Protein AF-A0A268TVP4-F1 (afdb_monomer)

Nearest PDB structures (foldseek):
  3lod-assembly1_A  TM=5.315E-01  e=1.648E-02  Klebsiella pneumoniae subsp. pneumoniae MGH 78578
  3d8p-assembly1_A  TM=6.291E-01  e=1.089E-01  Staphylococcus aureus subsp. aureus Mu50
  3d8p-assembly2_B  TM=5.184E-01  e=2.799E-01  Staphylococcus aureus subsp. aureus Mu50
  2ft0-assembly1_B  TM=5.320E-01  e=6.756E-01  Escherichia coli CFT073
  3tt2-assembly1_A  TM=3.792E-01  e=1.350E+00  Sphaerobacter thermophilus DSM 20745

Secondary structure (DSSP, 8-state):
--HHHH-GGGTHHHHS-BSBTT--HHHHHHHHHHHHHHHHHHHHHTT----STTTS---------TT-PEEEEEE-SS-GGG-SEEEEEE-TTS-EEEEEEEEE-GGG-EEEEEEEE--SGGGGTHHHHHHHHHHHTTT--HHHHHHHHHHHHHHHTT-S-EEEEPTTT-TTTTTTGGGT----HHHHHHHTTEEEEEETTEEEEEE-SS--

Radius of gyration: 16.61 Å; Cα contacts (8 Å, |Δi|>4): 356; chains: 1; bounding box: 40×38×40 Å

Solvent-accessible surface area (backbone atoms only — not comparable to full-atom values): 11779 Å² total; per-residue (Å²): 137,56,75,50,75,76,35,54,86,55,53,57,29,53,81,67,32,45,41,31,58,79,53,48,59,68,52,28,47,52,33,54,52,36,27,55,50,49,53,52,52,50,35,58,74,69,66,45,68,81,57,73,69,88,76,64,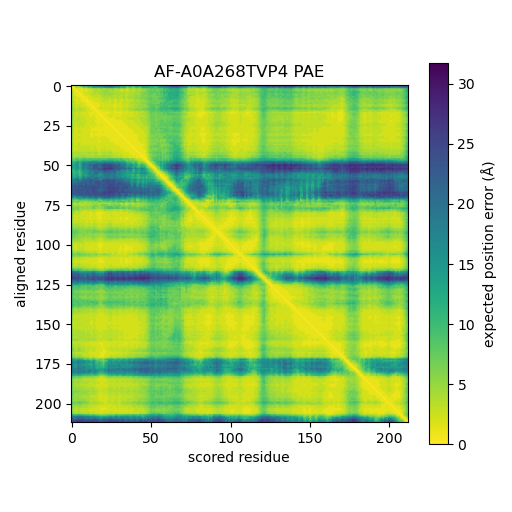84,47,69,80,45,77,65,81,48,88,95,52,53,58,39,37,33,36,71,38,88,86,50,53,40,33,15,57,30,26,46,27,42,15,45,94,89,66,49,56,56,33,36,34,26,23,42,38,39,69,85,46,25,38,35,39,28,43,74,44,69,46,86,61,92,60,65,89,51,43,67,58,53,51,52,52,49,14,59,76,48,80,64,45,46,69,68,58,50,51,51,51,52,49,44,51,47,27,57,76,71,69,31,76,42,31,31,34,48,27,50,92,34,32,76,64,48,70,60,43,52,95,72,78,42,60,72,62,38,53,58,56,33,46,77,55,61,28,44,83,43,69,63,86,95,47,61,30,21,42,41,59,92,63,88,130

Mean predicted aligned error: 7.27 Å

Sequence (212 aa):
MDFFEYSPICAYVLIRYFCNKKFSPKERFAYIVSDLRFITQLWQSLKIAPPPFFGKKVSIYLLLIPKSPMDYFGKNTNANEEGFWALALRNPSGESIYQATFCFMPEKNLLIASIQGGGGRASAHREDEIRLLTKKCFGLRPSALLIEALKILTKVLKCNQTLGISSKLQIRSNRGLHKGYYADYDKTWQEAYGELVCIGRHCYYQLHHKHK

Foldseek 3Di:
DDPCVVPVVLVCLLVQAAQFRPDDSVQSVQQVCQQVVLVVVVCVVVVVDCPVPQPDFDQPDQPPLPPFFGWTWHADDDCSRSHGIKTFGADPVRAGLKIWHWTQGPQQEIEGSDIDGGDDPCPVCSVVSQVVNCVSVVNQGPLLVVQLVVQVVSVVSVGPFYWYAQLNTRDCQCPCVVVVDGDHSVVSLVVQVFDWDDDPHGIITTRDNDDD

pLDDT: mean 80.75, std 15.78, range [41.28, 97.62]

Structure (mmCIF, N/CA/C/O backbone):
data_AF-A0A268TVP4-F1
#
_entry.id   AF-A0A268TVP4-F1
#
loop_
_atom_site.group_PDB
_atom_site.id
_atom_site.type_symbol
_atom_site.label_atom_id
_atom_site.label_alt_id
_atom_site.label_comp_id
_atom_site.label_asym_id
_atom_site.label_entity_id
_atom_site.label_seq_id
_atom_site.pdbx_PDB_ins_code
_atom_site.Cartn_x
_atom_site.Cartn_y
_atom_site.Cartn_z
_atom_site.occupancy
_atom_site.B_iso_or_equiv
_atom_site.auth_seq_id
_atom_site.auth_comp_id
_atom_site.auth_asym_id
_atom_site.auth_atom_id
_atom_site.pdbx_PDB_model_num
ATOM 1 N N . MET A 1 1 ? -20.781 -10.079 -13.815 1.00 49.72 1 MET A N 1
ATOM 2 C CA . MET A 1 1 ? -19.714 -11.018 -13.429 1.00 49.72 1 MET A CA 1
ATOM 3 C C . MET A 1 1 ? -18.996 -10.420 -12.234 1.00 49.72 1 MET A C 1
ATOM 5 O O . MET A 1 1 ? -18.549 -9.278 -12.324 1.00 49.72 1 MET A O 1
ATOM 9 N N . ASP A 1 2 ? -19.018 -11.139 -11.116 1.00 69.94 2 ASP A N 1
ATOM 10 C CA . ASP A 1 2 ? -18.520 -10.724 -9.796 1.00 69.94 2 ASP A CA 1
ATOM 11 C C . ASP A 1 2 ? -16.978 -10.854 -9.696 1.00 69.94 2 ASP A C 1
ATOM 13 O O . ASP A 1 2 ? -16.349 -11.608 -10.443 1.00 69.94 2 ASP A O 1
ATOM 17 N N . PHE A 1 3 ? -16.344 -10.123 -8.772 1.00 78.25 3 PHE A N 1
ATOM 18 C CA . PHE A 1 3 ? -14.894 -10.133 -8.521 1.00 78.25 3 PHE A CA 1
ATOM 19 C C . PHE A 1 3 ? -14.322 -11.526 -8.307 1.00 78.25 3 PHE A C 1
ATOM 21 O O . PHE A 1 3 ? -13.289 -11.888 -8.885 1.00 78.25 3 PHE A O 1
ATOM 28 N N . PHE A 1 4 ? -15.013 -12.323 -7.503 1.00 83.38 4 PHE A N 1
ATOM 29 C CA . PHE A 1 4 ? -14.564 -13.660 -7.153 1.00 83.38 4 PHE A CA 1
ATOM 30 C C . PHE A 1 4 ? -14.887 -14.706 -8.222 1.00 83.38 4 PHE A C 1
ATOM 32 O O . PHE A 1 4 ? -14.182 -15.706 -8.284 1.00 83.38 4 PHE A O 1
ATOM 39 N N . GLU A 1 5 ? -15.860 -14.467 -9.108 1.00 80.31 5 GLU A N 1
ATOM 40 C CA . GLU A 1 5 ? -16.106 -15.344 -10.264 1.00 80.31 5 GLU A CA 1
ATOM 41 C C . GLU A 1 5 ? -14.937 -15.285 -11.250 1.00 80.31 5 GLU A C 1
ATOM 43 O O . GLU A 1 5 ? -14.446 -16.315 -11.706 1.00 80.31 5 GLU A O 1
ATOM 48 N N . TYR A 1 6 ? -14.443 -14.079 -11.538 1.00 75.50 6 TYR A N 1
ATOM 49 C CA . TYR A 1 6 ? -13.291 -13.911 -12.422 1.00 75.50 6 TYR A CA 1
ATOM 50 C C . TYR A 1 6 ? -11.974 -14.304 -11.743 1.00 75.50 6 TYR A C 1
ATOM 52 O O . TYR A 1 6 ? -11.052 -14.817 -12.377 1.00 75.50 6 TYR A O 1
ATOM 60 N N . SER A 1 7 ? -11.845 -14.023 -10.443 1.00 79.38 7 SER A N 1
ATOM 61 C CA . SER A 1 7 ? -10.636 -14.318 -9.679 1.00 79.38 7 SER A CA 1
ATOM 62 C C . SER A 1 7 ? -10.927 -15.158 -8.440 1.00 79.38 7 SER A C 1
ATOM 64 O O . SER A 1 7 ? -10.777 -14.656 -7.321 1.00 79.38 7 SER A O 1
ATOM 66 N N . PRO A 1 8 ? -11.257 -16.454 -8.601 1.00 85.06 8 PRO A N 1
ATOM 67 C CA . PRO A 1 8 ? -11.559 -17.329 -7.467 1.00 85.06 8 PRO A CA 1
ATOM 68 C C . PRO A 1 8 ? -10.397 -17.406 -6.478 1.00 85.06 8 PRO A C 1
ATOM 70 O O . PRO A 1 8 ? -10.585 -17.413 -5.263 1.00 85.06 8 PRO A O 1
ATOM 73 N N . ILE A 1 9 ? -9.165 -17.330 -6.996 1.00 83.50 9 ILE A N 1
ATOM 74 C CA . ILE A 1 9 ? -7.941 -17.264 -6.196 1.00 83.50 9 ILE A CA 1
ATOM 75 C C . ILE A 1 9 ? -7.833 -16.000 -5.345 1.00 83.50 9 ILE A C 1
ATOM 77 O O . ILE A 1 9 ? -6.865 -15.869 -4.627 1.00 83.50 9 ILE A O 1
ATOM 81 N N . CYS A 1 10 ? -8.739 -15.029 -5.410 1.00 87.31 10 CYS A N 1
ATOM 82 C CA . CYS A 1 10 ? -8.761 -13.933 -4.444 1.00 87.31 10 CYS A CA 1
ATOM 83 C C . CYS A 1 10 ? -9.643 -14.256 -3.233 1.00 87.31 10 CYS A C 1
ATOM 85 O O . CYS A 1 10 ? -9.466 -13.631 -2.197 1.00 87.31 10 CYS A O 1
ATOM 87 N N . ALA A 1 11 ? -10.538 -15.248 -3.305 1.00 88.88 11 ALA A N 1
ATOM 88 C CA . ALA A 1 11 ? -11.421 -15.598 -2.191 1.00 88.88 11 ALA A CA 1
ATOM 89 C C . ALA A 1 11 ? -10.653 -16.182 -0.986 1.00 88.88 11 ALA A C 1
ATOM 91 O O . ALA A 1 11 ? -11.050 -15.973 0.160 1.00 88.88 11 ALA A O 1
ATOM 92 N N . TYR A 1 12 ? -9.502 -16.838 -1.206 1.00 90.69 12 TYR A N 1
ATOM 93 C CA . TYR A 1 12 ? -8.685 -17.398 -0.111 1.00 90.69 12 TYR A CA 1
ATOM 94 C C . TYR A 1 12 ? -8.178 -16.345 0.890 1.00 90.69 12 TYR A C 1
ATOM 96 O O . TYR A 1 12 ? -7.859 -16.687 2.031 1.00 90.69 12 TYR A O 1
ATOM 104 N N . VAL A 1 13 ? -8.083 -15.066 0.501 1.00 92.25 13 VAL A N 1
ATOM 105 C CA . VAL A 1 13 ? -7.588 -14.008 1.400 1.00 92.25 13 VAL A CA 1
ATOM 106 C C . VAL A 1 13 ? -8.527 -13.813 2.594 1.00 92.25 13 VAL A C 1
ATOM 108 O O . VAL A 1 13 ? -8.079 -13.449 3.681 1.00 92.25 13 VAL A O 1
ATOM 111 N N . LEU A 1 14 ? -9.813 -14.154 2.431 1.00 91.50 14 LEU A N 1
ATOM 112 C CA . LEU A 1 14 ? -10.808 -14.132 3.502 1.00 91.50 14 LEU A CA 1
ATOM 113 C C . LEU A 1 14 ? -10.475 -15.138 4.614 1.00 91.50 14 LEU A C 1
ATOM 115 O O . LEU A 1 14 ? -10.598 -14.821 5.800 1.00 91.50 14 LEU A O 1
ATOM 119 N N . ILE A 1 15 ? -10.003 -16.332 4.253 1.00 91.69 15 ILE A N 1
ATOM 120 C CA . ILE A 1 15 ? -9.663 -17.388 5.218 1.00 91.69 15 ILE A CA 1
ATOM 121 C C . ILE A 1 15 ? -8.223 -17.282 5.740 1.00 91.69 15 ILE A C 1
ATOM 123 O O . ILE A 1 15 ? -7.939 -17.803 6.815 1.00 91.69 15 ILE A O 1
ATOM 127 N N . ARG A 1 16 ? -7.330 -16.575 5.030 1.00 91.19 16 ARG A N 1
ATOM 128 C CA . ARG A 1 16 ? -5.903 -16.465 5.378 1.00 91.19 16 ARG A CA 1
ATOM 129 C C . ARG A 1 16 ? -5.512 -15.073 5.893 1.00 91.19 16 ARG A C 1
ATOM 131 O O . ARG A 1 16 ? -5.599 -14.822 7.091 1.00 91.19 16 ARG A O 1
ATOM 138 N N . TYR A 1 17 ? -5.075 -14.179 5.005 1.00 94.12 17 TYR A N 1
ATOM 139 C CA . TYR A 1 17 ? -4.631 -12.818 5.322 1.00 94.12 17 TYR A CA 1
ATOM 140 C C . TYR A 1 17 ? -5.079 -11.845 4.230 1.00 94.12 17 TYR A C 1
ATOM 142 O O . TYR A 1 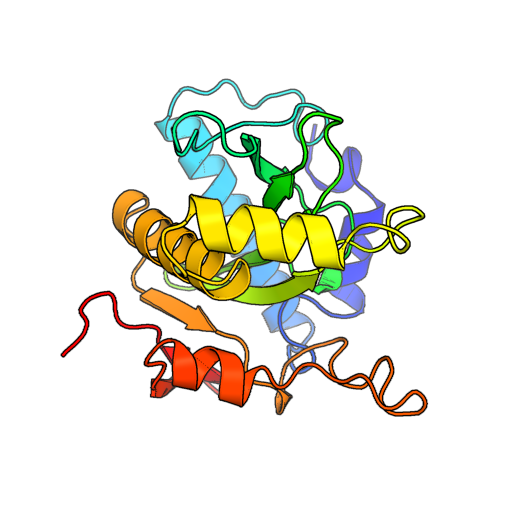17 ? -5.093 -12.225 3.062 1.00 94.12 17 TYR A O 1
ATOM 150 N N . PHE A 1 18 ? -5.374 -10.599 4.610 1.00 95.38 18 PHE A N 1
ATOM 151 C CA . PHE A 1 18 ? -5.673 -9.503 3.684 1.00 95.38 18 PHE A CA 1
ATOM 152 C C . PHE A 1 18 ? -5.132 -8.174 4.233 1.00 95.38 18 PHE A C 1
ATOM 154 O O . PHE A 1 18 ? -5.579 -7.747 5.295 1.00 95.38 18 PHE A O 1
ATOM 161 N N . CYS A 1 19 ? -4.171 -7.554 3.541 1.00 94.75 19 CYS A N 1
ATOM 162 C CA . CYS A 1 19 ? -3.411 -6.330 3.866 1.00 94.75 19 CYS A CA 1
ATOM 163 C C . CYS A 1 19 ? -2.624 -6.343 5.203 1.00 94.75 19 CYS A C 1
ATOM 165 O O . CYS A 1 19 ? -1.501 -5.849 5.269 1.00 94.75 19 CYS A O 1
ATOM 167 N N . ASN A 1 20 ? -3.170 -6.933 6.269 1.00 95.06 20 ASN A N 1
ATOM 168 C CA . ASN A 1 20 ? -2.610 -6.994 7.616 1.00 95.06 20 ASN A CA 1
ATOM 169 C C . ASN A 1 20 ? -2.734 -8.425 8.169 1.00 95.06 20 ASN A C 1
ATOM 171 O O . ASN A 1 20 ? -3.831 -8.987 8.260 1.00 95.06 20 ASN A O 1
ATOM 175 N N . LYS A 1 21 ? -1.608 -9.018 8.590 1.00 94.81 21 LYS A N 1
ATOM 176 C CA . LYS A 1 21 ? -1.568 -10.406 9.090 1.00 94.81 21 LYS A CA 1
ATOM 177 C C . LYS A 1 21 ? -2.304 -10.627 10.413 1.00 94.81 21 LYS A C 1
ATOM 179 O O . LYS A 1 21 ? -2.563 -11.769 10.779 1.00 94.81 21 LYS A O 1
ATOM 184 N N . LYS A 1 22 ? -2.618 -9.556 11.147 1.00 95.31 22 LYS A N 1
ATOM 185 C CA . LYS A 1 22 ? -3.311 -9.597 12.444 1.00 95.31 22 LYS A CA 1
ATOM 186 C C . LYS A 1 22 ? -4.818 -9.351 12.345 1.00 95.31 22 LYS A C 1
ATOM 188 O O . LYS A 1 22 ? -5.492 -9.360 13.377 1.00 95.31 22 LYS A O 1
ATOM 193 N N . PHE A 1 23 ? -5.363 -9.139 11.146 1.00 95.75 23 PHE A N 1
ATOM 194 C CA . PHE A 1 23 ? -6.810 -9.038 10.982 1.00 95.75 23 PHE A CA 1
ATOM 195 C C . PHE A 1 23 ? -7.501 -10.357 11.324 1.00 95.75 23 PHE A C 1
ATOM 197 O O . PHE A 1 23 ? -7.149 -11.423 10.816 1.00 95.75 23 PHE A O 1
ATOM 204 N N . SER A 1 24 ? -8.526 -10.256 12.163 1.00 94.88 24 SER A N 1
ATOM 205 C CA . SER A 1 24 ? -9.521 -11.294 12.412 1.00 94.88 24 SER A CA 1
ATOM 206 C C . SER A 1 24 ? -10.339 -11.574 11.144 1.00 94.88 24 SER A C 1
ATOM 208 O O . SER A 1 24 ? -10.401 -10.718 10.258 1.00 94.88 24 SER A O 1
ATOM 210 N N . PRO A 1 25 ? -11.027 -12.726 11.046 1.00 95.19 25 PRO A N 1
ATOM 211 C CA . PRO A 1 25 ? -11.927 -13.003 9.924 1.00 95.19 25 PRO A CA 1
ATOM 212 C C . PRO A 1 25 ? -12.960 -11.891 9.683 1.00 95.19 25 PRO A C 1
ATOM 214 O O . PRO A 1 25 ? -13.197 -11.509 8.539 1.00 95.19 25 PRO A O 1
ATOM 217 N N . LYS A 1 26 ? -13.510 -11.314 10.761 1.00 94.19 26 LYS A N 1
ATOM 218 C CA . LYS A 1 26 ? -14.475 -10.207 10.693 1.00 94.19 26 LYS A CA 1
ATOM 219 C C . LYS A 1 26 ? -13.855 -8.935 10.108 1.00 94.19 26 LYS A C 1
ATOM 221 O O . LYS A 1 26 ? -14.462 -8.311 9.243 1.00 94.19 26 LYS A O 1
ATOM 226 N N . GLU A 1 27 ? -12.647 -8.567 10.543 1.00 94.88 27 GLU A N 1
ATOM 227 C CA . GLU A 1 27 ? -11.919 -7.427 9.965 1.00 94.88 27 GLU A CA 1
ATOM 228 C C . GLU A 1 27 ? -11.584 -7.684 8.493 1.00 94.88 27 GLU A C 1
ATOM 230 O O . GLU A 1 27 ? -11.853 -6.825 7.663 1.00 94.88 27 GLU A O 1
ATOM 235 N N . ARG A 1 28 ? -11.083 -8.875 8.136 1.00 95.81 28 ARG A N 1
ATOM 236 C CA . ARG A 1 28 ? -10.776 -9.203 6.733 1.00 95.81 28 ARG A CA 1
ATOM 237 C C . ARG A 1 28 ? -12.001 -9.050 5.840 1.00 95.81 28 ARG A C 1
ATOM 239 O O . ARG A 1 28 ? -11.911 -8.380 4.818 1.00 95.81 28 ARG A O 1
ATOM 246 N N . PHE A 1 29 ? -13.144 -9.602 6.249 1.00 94.88 29 PHE A N 1
ATOM 247 C CA . PHE A 1 29 ? -14.396 -9.456 5.508 1.00 94.88 29 PHE A CA 1
ATOM 248 C C . PHE A 1 29 ? -14.791 -7.984 5.328 1.00 94.88 29 PHE A C 1
ATOM 250 O O . PHE A 1 29 ? -15.027 -7.543 4.205 1.00 94.88 29 PHE A O 1
ATOM 257 N N . ALA A 1 30 ? -14.801 -7.204 6.415 1.00 93.31 30 ALA A N 1
ATOM 258 C CA . ALA A 1 30 ? -15.176 -5.792 6.366 1.00 93.31 30 ALA A CA 1
ATOM 259 C C . ALA A 1 30 ? -14.262 -4.972 5.438 1.00 93.31 30 ALA A C 1
ATOM 261 O O . ALA A 1 30 ? -14.741 -4.131 4.679 1.00 93.31 30 ALA A O 1
ATOM 262 N N . TYR A 1 31 ? -12.956 -5.241 5.467 1.00 94.88 31 TYR A N 1
ATOM 263 C CA . TYR A 1 31 ? -11.976 -4.538 4.641 1.00 94.88 31 TYR A CA 1
ATOM 264 C C . TYR A 1 31 ? -12.085 -4.925 3.164 1.00 94.88 31 TYR A C 1
ATOM 266 O O . TYR A 1 31 ? -12.075 -4.038 2.320 1.00 94.88 31 TYR A O 1
ATOM 274 N N . ILE A 1 32 ? -12.265 -6.213 2.851 1.00 94.38 32 ILE A N 1
ATOM 275 C CA . ILE A 1 32 ? -12.507 -6.694 1.480 1.00 94.38 32 ILE A CA 1
ATOM 276 C C . ILE A 1 32 ? -13.755 -6.029 0.888 1.00 94.38 32 ILE A C 1
ATOM 278 O O . ILE A 1 32 ? -13.719 -5.512 -0.226 1.00 94.38 32 ILE A O 1
ATOM 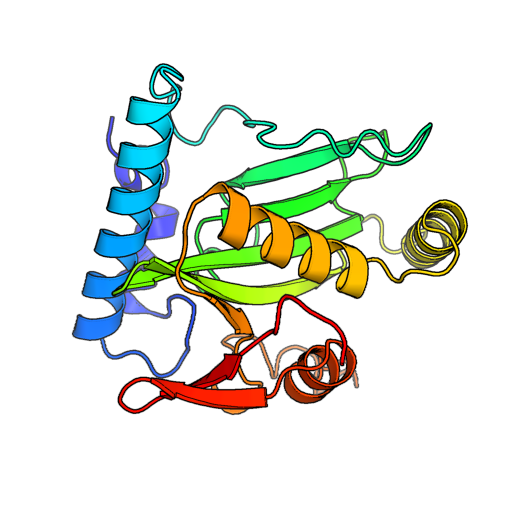282 N N . VAL A 1 33 ? -14.858 -6.008 1.644 1.00 92.19 33 VAL A N 1
ATOM 283 C CA . VAL A 1 33 ? -16.113 -5.391 1.191 1.00 92.19 33 VAL A CA 1
ATOM 284 C C . VAL A 1 33 ? -15.941 -3.886 0.990 1.00 92.19 33 VAL A C 1
ATOM 286 O O . VAL A 1 33 ? -16.411 -3.353 -0.014 1.00 92.19 33 VAL A O 1
ATOM 289 N N . SER A 1 34 ? -15.260 -3.201 1.914 1.00 92.44 34 SER A N 1
ATOM 290 C CA . SER A 1 34 ? -14.972 -1.767 1.793 1.00 92.44 34 SER A CA 1
ATOM 291 C C . SER A 1 34 ? -14.147 -1.459 0.541 1.00 92.44 34 SER A C 1
ATOM 293 O O . SER A 1 34 ? -14.502 -0.556 -0.216 1.00 92.44 34 SER A O 1
ATOM 295 N N . ASP A 1 35 ? -13.097 -2.240 0.295 1.00 93.44 35 ASP A N 1
ATOM 296 C CA . ASP A 1 35 ? -12.182 -2.080 -0.835 1.00 93.44 35 ASP A CA 1
ATOM 297 C C . ASP A 1 35 ? -12.894 -2.251 -2.187 1.00 93.44 35 ASP A C 1
ATOM 299 O O . ASP A 1 35 ? -12.849 -1.373 -3.055 1.00 93.44 35 ASP A O 1
ATOM 303 N N . LEU A 1 36 ? -13.646 -3.347 -2.336 1.00 90.25 36 LEU A N 1
ATOM 304 C CA . LEU A 1 36 ? -14.403 -3.633 -3.557 1.00 90.25 36 LEU A CA 1
ATOM 305 C C . LEU A 1 36 ? -15.558 -2.647 -3.775 1.00 90.25 36 LEU A C 1
ATOM 307 O O . LEU A 1 36 ? -15.840 -2.256 -4.911 1.00 90.25 36 LEU A O 1
ATOM 311 N N . ARG A 1 37 ? -16.221 -2.197 -2.703 1.00 89.56 37 ARG A N 1
ATOM 312 C CA . ARG A 1 37 ? -17.268 -1.173 -2.805 1.00 89.56 37 ARG A CA 1
ATOM 313 C C . ARG A 1 37 ? -16.683 0.160 -3.263 1.00 89.56 37 ARG A C 1
ATOM 315 O O . ARG A 1 37 ? -17.262 0.786 -4.149 1.00 89.56 37 ARG A O 1
ATOM 322 N N . PHE A 1 38 ? -15.541 0.565 -2.704 1.00 90.25 38 PHE A N 1
ATOM 323 C CA . PHE A 1 38 ? -14.877 1.813 -3.070 1.00 90.25 38 PHE A CA 1
ATOM 324 C C . PHE A 1 38 ? -14.511 1.834 -4.557 1.00 90.25 38 PHE A C 1
ATOM 326 O O . PHE A 1 38 ? -14.894 2.765 -5.265 1.00 90.25 38 PHE A O 1
ATOM 333 N N . ILE A 1 39 ? -13.829 0.795 -5.057 1.00 85.00 39 ILE A N 1
ATOM 334 C CA . ILE A 1 39 ? -13.407 0.770 -6.464 1.00 85.00 39 ILE A CA 1
ATOM 335 C C . ILE A 1 39 ? -14.607 0.746 -7.420 1.00 85.00 39 ILE A C 1
ATOM 337 O O . ILE A 1 39 ? -14.591 1.402 -8.460 1.00 85.00 39 ILE A O 1
ATOM 341 N N . THR A 1 40 ? -15.674 0.032 -7.044 1.00 83.12 40 THR A N 1
ATOM 342 C CA . THR A 1 40 ? -16.890 -0.072 -7.856 1.00 83.12 40 THR A CA 1
ATOM 343 C C . THR A 1 40 ? -17.559 1.294 -7.985 1.00 83.12 40 THR A C 1
ATOM 345 O O . THR A 1 40 ? -17.908 1.704 -9.091 1.00 83.12 40 THR A O 1
ATOM 348 N N . GLN A 1 41 ? -17.670 2.033 -6.877 1.00 85.69 41 GLN A N 1
ATOM 349 C CA . GLN A 1 41 ? -18.197 3.400 -6.873 1.00 85.69 41 GLN A CA 1
ATOM 350 C C . GLN A 1 41 ? -17.300 4.364 -7.658 1.00 85.69 41 GLN A C 1
ATOM 352 O O . GLN A 1 41 ? -17.803 5.196 -8.415 1.00 85.69 41 GLN A O 1
ATOM 357 N N . LEU A 1 42 ? -15.976 4.234 -7.525 1.00 82.25 42 LEU A N 1
ATOM 358 C CA . LEU A 1 42 ? -15.024 5.049 -8.275 1.00 82.25 42 LEU A CA 1
ATOM 359 C C . LEU A 1 42 ? -15.215 4.864 -9.786 1.00 82.25 42 LEU A C 1
ATOM 361 O O . LEU A 1 42 ? -15.399 5.848 -10.499 1.00 82.25 42 LEU A O 1
ATOM 365 N N . TRP A 1 43 ? -15.248 3.626 -10.282 1.00 77.00 43 TRP A N 1
ATOM 366 C CA . TRP A 1 43 ? -15.446 3.368 -11.712 1.00 77.00 43 TRP A CA 1
ATOM 367 C C . TRP A 1 43 ? -16.796 3.859 -12.232 1.00 77.00 43 TRP A C 1
ATOM 369 O O . TRP A 1 43 ? -16.837 4.491 -13.289 1.00 77.00 43 TRP A O 1
ATOM 379 N N . GLN A 1 44 ? -17.871 3.652 -11.464 1.00 80.12 44 GLN A N 1
ATOM 380 C CA . GLN A 1 44 ? -19.193 4.198 -11.789 1.00 80.12 44 GLN A CA 1
ATOM 381 C C . GLN A 1 44 ? -19.147 5.724 -11.941 1.00 80.12 44 GLN A C 1
ATOM 383 O O . GLN A 1 44 ? -19.648 6.259 -12.929 1.00 80.12 44 GLN A O 1
ATOM 388 N N . SER A 1 45 ? -18.499 6.428 -11.005 1.00 81.06 45 SER A N 1
ATOM 389 C CA . SER A 1 45 ? -18.390 7.893 -11.052 1.00 81.06 45 SER A CA 1
ATOM 390 C C . SER A 1 45 ? -17.549 8.406 -12.224 1.00 81.06 45 SER A C 1
ATOM 392 O O . SER A 1 45 ? -17.869 9.443 -12.801 1.00 81.06 45 SER A O 1
ATOM 394 N N . LEU A 1 46 ? -16.522 7.656 -12.632 1.00 74.88 46 LEU A N 1
ATOM 395 C CA . LEU A 1 46 ? -15.687 7.984 -13.788 1.00 74.88 46 LEU A CA 1
ATOM 396 C C . LEU A 1 46 ? -16.351 7.636 -15.129 1.00 74.88 46 LEU A C 1
ATOM 398 O O . LEU A 1 46 ? -15.747 7.867 -16.174 1.00 74.88 46 LEU A O 1
ATOM 402 N N . LYS A 1 47 ? -17.567 7.063 -15.122 1.00 75.31 47 LYS A N 1
ATOM 403 C CA . LYS A 1 47 ? -18.252 6.523 -16.314 1.00 75.31 47 LYS A CA 1
ATO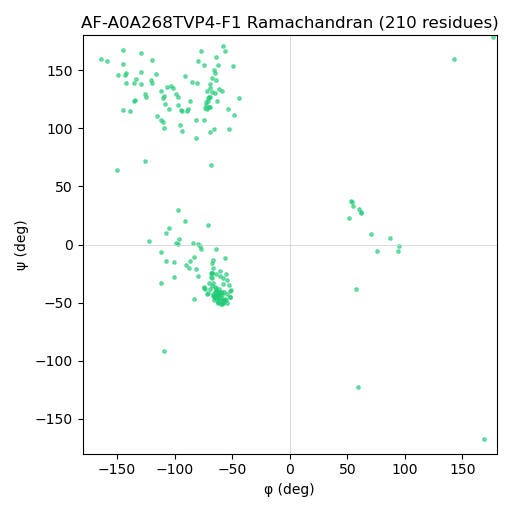M 404 C C . LYS A 1 47 ? -17.376 5.562 -17.121 1.00 75.31 47 LYS A C 1
ATOM 406 O O . LYS A 1 47 ? -17.601 5.339 -18.309 1.00 75.31 47 LYS A O 1
ATOM 411 N N . ILE A 1 48 ? -16.379 4.976 -16.468 1.00 66.50 48 ILE A N 1
ATOM 412 C CA . ILE A 1 48 ? -15.620 3.877 -17.029 1.00 66.50 48 ILE A CA 1
ATOM 413 C C . ILE A 1 48 ? -16.587 2.712 -16.921 1.00 66.50 48 ILE A C 1
ATOM 415 O O . ILE A 1 48 ? -16.880 2.269 -15.808 1.00 66.50 48 ILE A O 1
ATOM 419 N N . ALA A 1 49 ? -17.145 2.282 -18.063 1.00 56.19 49 ALA A N 1
ATOM 420 C CA . ALA A 1 49 ? -17.953 1.070 -18.114 1.00 56.19 49 ALA A CA 1
ATOM 421 C C . ALA A 1 49 ? -17.197 0.023 -17.299 1.00 56.19 49 ALA A C 1
ATOM 423 O O . ALA A 1 49 ? -15.996 -0.114 -17.562 1.00 56.19 49 ALA A O 1
ATOM 424 N N . PRO A 1 50 ? -17.823 -0.626 -16.294 1.00 54.38 50 PRO A N 1
ATOM 425 C CA . PRO A 1 50 ? -17.146 -1.663 -15.540 1.00 54.38 50 PRO A CA 1
ATOM 426 C C . PRO A 1 50 ? -16.519 -2.570 -16.593 1.00 54.38 50 PRO A C 1
ATOM 428 O O . PRO A 1 50 ? -17.274 -3.137 -17.393 1.00 54.38 50 PRO A O 1
ATOM 431 N N . PRO A 1 51 ? -15.177 -2.610 -16.735 1.00 50.72 51 PRO A N 1
ATOM 432 C CA . PRO A 1 51 ? -14.581 -3.394 -17.803 1.00 50.72 51 PRO A CA 1
ATOM 433 C C . PRO A 1 51 ? -15.063 -4.839 -17.612 1.00 50.72 51 PRO A C 1
ATOM 435 O O . PRO A 1 51 ? -15.617 -5.145 -16.553 1.00 50.72 51 PRO A O 1
ATOM 438 N N . PRO A 1 52 ? -14.838 -5.782 -18.542 1.00 49.09 52 PRO A N 1
ATOM 439 C CA . PRO A 1 52 ? -14.775 -7.177 -18.118 1.00 49.09 52 PRO A CA 1
ATOM 440 C C . PRO A 1 52 ? -13.757 -7.204 -16.976 1.00 49.09 52 PRO A C 1
ATOM 442 O O . PRO A 1 52 ? -12.555 -6.990 -17.192 1.00 49.09 52 PRO A O 1
ATOM 445 N N . PHE A 1 53 ? -14.295 -7.218 -15.755 1.00 54.81 53 PHE A N 1
ATOM 446 C CA . PHE A 1 53 ? -13.573 -6.704 -14.618 1.00 54.81 53 PHE A CA 1
ATOM 447 C C . PHE A 1 53 ? -12.357 -7.626 -14.483 1.00 54.81 53 PHE A C 1
ATOM 449 O O . PHE A 1 53 ? -12.454 -8.826 -14.731 1.00 54.81 53 PHE A O 1
ATOM 456 N N . PHE A 1 54 ? -11.199 -7.073 -14.132 1.00 53.88 54 PHE A N 1
ATOM 457 C CA . PHE A 1 54 ? -9.995 -7.839 -13.773 1.00 53.88 54 PHE A CA 1
ATOM 458 C C . PHE A 1 54 ? -9.191 -8.498 -14.909 1.00 53.88 54 PHE A C 1
ATOM 460 O O . PHE A 1 54 ? -8.104 -9.005 -14.619 1.00 53.88 54 PHE A O 1
ATOM 467 N N . GLY A 1 55 ? -9.651 -8.468 -16.166 1.00 47.16 55 GLY A N 1
ATOM 468 C CA . GLY A 1 55 ? -8.867 -8.939 -17.323 1.00 47.16 55 GLY A CA 1
ATOM 469 C C . GLY A 1 55 ? -8.201 -7.841 -18.140 1.00 47.16 55 GLY A C 1
ATOM 470 O O . GLY A 1 55 ? -7.142 -8.053 -18.733 1.00 47.16 55 GLY A O 1
ATOM 471 N N . LYS A 1 56 ? -8.785 -6.639 -18.143 1.00 48.84 56 LYS A N 1
ATOM 472 C CA . LYS A 1 56 ? -8.213 -5.482 -18.833 1.00 48.84 56 LYS A CA 1
ATOM 473 C C . LYS A 1 56 ? -7.432 -4.608 -17.859 1.00 48.84 56 LYS A C 1
ATOM 475 O O . LYS A 1 56 ? -7.931 -4.204 -16.812 1.00 48.84 56 LYS A O 1
ATOM 480 N N . LYS A 1 57 ? -6.184 -4.334 -18.232 1.00 53.75 57 LYS A N 1
ATOM 481 C CA . LYS A 1 57 ? -5.292 -3.382 -17.570 1.00 53.75 57 LYS A CA 1
ATOM 482 C C . LYS A 1 57 ? -5.910 -1.986 -17.685 1.00 53.75 57 LYS A C 1
ATOM 484 O O . LYS A 1 57 ? -6.196 -1.554 -18.798 1.00 53.75 57 LYS A O 1
ATOM 489 N N . VAL A 1 58 ? -6.134 -1.304 -16.561 1.00 51.12 58 VAL A N 1
ATOM 490 C CA . VAL A 1 58 ? -6.688 0.059 -16.549 1.00 51.12 58 VAL A CA 1
ATOM 491 C C . VAL A 1 58 ? -5.591 1.023 -16.126 1.00 51.12 58 VAL A C 1
ATOM 493 O O . VAL A 1 58 ? -5.319 1.172 -14.942 1.00 51.12 58 VAL A O 1
ATOM 496 N N . SER A 1 59 ? -4.973 1.708 -17.082 1.00 50.94 59 SER A N 1
ATOM 497 C CA . SER A 1 59 ? -4.054 2.803 -16.771 1.00 50.94 59 SER A CA 1
ATOM 498 C C . SER A 1 59 ? -4.848 3.980 -16.195 1.00 50.94 59 SER A C 1
ATOM 500 O O . SER A 1 59 ? -5.439 4.747 -16.945 1.00 50.94 59 SER A O 1
ATOM 502 N N . ILE A 1 60 ? -4.909 4.101 -14.864 1.00 47.53 60 ILE A N 1
ATOM 503 C CA . ILE A 1 60 ? -5.597 5.225 -14.193 1.00 47.53 60 ILE A CA 1
ATOM 504 C C . ILE A 1 60 ? -4.714 6.480 -14.182 1.00 47.53 60 ILE A C 1
ATOM 506 O O . ILE A 1 60 ? -5.223 7.595 -14.215 1.00 47.53 60 ILE A O 1
ATOM 510 N N . TYR A 1 61 ? -3.393 6.305 -14.215 1.00 45.34 61 TYR A N 1
ATOM 511 C CA . TYR A 1 61 ? -2.437 7.399 -14.312 1.00 45.34 61 TYR A CA 1
ATOM 512 C C . TYR A 1 61 ? -1.371 7.037 -15.331 1.00 45.34 61 TYR A C 1
ATOM 514 O O . TYR A 1 61 ? -0.706 6.013 -15.205 1.00 45.34 61 TYR A O 1
ATOM 522 N N . LEU A 1 62 ? -1.209 7.891 -16.335 1.00 44.75 62 LEU A N 1
ATOM 523 C CA . LEU A 1 62 ? 0.045 7.993 -17.054 1.00 44.75 62 LEU A CA 1
ATOM 524 C C . LEU A 1 62 ? 0.809 9.111 -16.353 1.00 44.75 62 LEU A C 1
ATOM 526 O O . LEU A 1 62 ? 0.548 10.288 -16.608 1.00 44.75 62 LEU A O 1
ATOM 530 N N . LEU A 1 63 ? 1.717 8.768 -15.438 1.00 45.47 63 LEU A N 1
ATOM 531 C CA . LEU A 1 63 ? 2.755 9.726 -15.090 1.00 45.47 63 LEU A CA 1
ATOM 532 C C . LEU A 1 63 ? 3.577 9.866 -16.370 1.00 45.47 63 LEU A C 1
ATOM 534 O O . LEU A 1 63 ? 4.347 8.982 -16.742 1.00 45.47 63 LEU A O 1
ATOM 538 N N . LEU A 1 64 ? 3.311 10.935 -17.119 1.00 43.69 64 LEU A N 1
ATOM 539 C CA . LEU A 1 64 ? 4.082 11.317 -18.292 1.00 43.69 64 LEU A CA 1
ATOM 540 C C . LEU A 1 64 ? 5.462 11.771 -17.807 1.00 43.69 64 LEU A C 1
ATOM 542 O O . LEU A 1 64 ? 5.794 12.949 -17.865 1.00 43.69 64 LEU A O 1
ATOM 546 N N . ILE A 1 65 ? 6.270 10.847 -17.287 1.00 47.78 65 ILE A N 1
ATOM 547 C CA . ILE A 1 65 ? 7.699 11.079 -17.170 1.00 47.78 65 ILE A CA 1
ATOM 548 C C . ILE A 1 65 ? 8.217 11.007 -18.607 1.00 47.78 65 ILE A C 1
ATOM 550 O O . ILE A 1 65 ? 8.107 9.944 -19.232 1.00 47.78 65 ILE A O 1
ATOM 554 N N . PRO A 1 66 ? 8.769 12.094 -19.172 1.00 41.28 66 PRO A N 1
ATOM 555 C CA . PRO A 1 66 ? 9.298 12.062 -20.525 1.00 41.28 66 PRO A CA 1
ATOM 556 C C . PRO A 1 66 ? 10.301 10.906 -20.652 1.00 41.28 66 PRO A C 1
ATOM 558 O O . PRO A 1 66 ? 11.326 10.878 -19.973 1.00 41.28 66 PRO A O 1
ATOM 561 N N . LYS A 1 67 ? 9.990 9.926 -21.510 1.00 45.91 67 LYS A N 1
ATOM 562 C CA . LYS A 1 67 ? 10.842 8.758 -21.803 1.00 45.91 67 LYS A CA 1
ATOM 563 C C . LYS A 1 67 ? 11.131 7.824 -20.604 1.00 45.91 67 LYS A C 1
ATOM 565 O O . LYS A 1 67 ? 12.173 7.158 -20.607 1.00 45.91 67 LYS A O 1
ATOM 570 N N . SER A 1 68 ? 10.252 7.725 -19.603 1.00 42.88 68 SER A N 1
ATOM 571 C CA . SER A 1 68 ? 10.357 6.752 -18.492 1.00 42.88 68 SER A CA 1
ATOM 572 C C . SER A 1 68 ? 9.133 5.817 -18.442 1.00 42.88 68 SER A C 1
ATOM 574 O O . SER A 1 68 ? 8.123 6.123 -19.070 1.00 42.88 68 SER A O 1
ATOM 576 N N . PRO A 1 69 ? 9.250 4.639 -17.804 1.00 51.41 69 PRO A N 1
ATOM 577 C CA . PRO A 1 69 ? 8.351 3.513 -17.995 1.00 51.41 69 PRO A CA 1
ATOM 578 C C . PRO A 1 69 ? 6.900 3.780 -17.596 1.00 51.41 69 PRO A C 1
ATOM 580 O O . PRO A 1 69 ? 6.601 4.613 -16.753 1.00 51.41 69 PRO A O 1
ATOM 583 N N . MET A 1 70 ? 6.016 3.020 -18.233 1.00 54.16 70 MET A N 1
ATOM 584 C CA . MET A 1 70 ? 4.568 3.156 -18.188 1.00 54.16 70 MET A CA 1
ATOM 585 C C . MET A 1 70 ? 4.026 2.748 -16.811 1.00 54.16 70 MET A C 1
ATOM 587 O O . MET A 1 70 ? 4.172 1.591 -16.403 1.00 54.16 70 MET A O 1
ATOM 591 N N . ASP A 1 71 ? 3.389 3.685 -16.109 1.00 61.19 71 ASP A N 1
ATOM 592 C CA . ASP A 1 71 ? 2.761 3.421 -14.816 1.00 61.19 71 ASP A CA 1
ATOM 593 C C . ASP A 1 71 ? 1.511 2.554 -14.985 1.00 61.19 71 ASP A C 1
ATOM 595 O O . ASP A 1 71 ? 0.599 2.837 -15.768 1.00 61.19 71 ASP A O 1
ATOM 599 N N . TYR A 1 72 ? 1.483 1.449 -14.244 1.00 64.06 72 TYR A N 1
ATOM 600 C CA . TYR A 1 72 ? 0.378 0.504 -14.241 1.00 64.06 72 TYR A CA 1
ATOM 601 C C . TYR A 1 72 ? -0.360 0.587 -12.915 1.00 64.06 72 TYR A C 1
ATOM 603 O O . TYR A 1 72 ? 0.110 0.055 -11.911 1.00 64.06 72 TYR A O 1
ATOM 611 N N . PHE A 1 73 ? -1.538 1.203 -12.934 1.00 68.19 73 PHE A N 1
ATOM 612 C CA . PHE A 1 73 ? -2.562 0.935 -11.935 1.00 68.19 73 PHE A CA 1
ATOM 613 C C . PHE A 1 73 ? -3.359 -0.296 -12.374 1.00 68.19 73 PHE A C 1
ATOM 615 O O . PHE A 1 73 ? -3.681 -0.460 -13.548 1.00 68.19 73 PHE A O 1
ATOM 622 N N . GLY A 1 74 ? -3.718 -1.171 -11.448 1.00 73.50 74 GLY A N 1
ATOM 623 C CA . GLY A 1 74 ? -4.689 -2.208 -11.755 1.00 73.50 74 GLY A CA 1
ATOM 624 C C . GLY A 1 74 ? -4.779 -3.264 -10.682 1.00 73.50 74 GLY A C 1
ATOM 625 O O . GLY A 1 74 ? -4.259 -3.111 -9.578 1.00 73.50 74 GLY A O 1
ATOM 626 N N . LYS A 1 75 ? -5.441 -4.365 -11.027 1.00 78.94 75 LYS A N 1
ATOM 627 C CA . LYS A 1 75 ? -5.497 -5.526 -10.151 1.00 78.94 75 LYS A CA 1
ATOM 628 C C . LYS A 1 75 ? -4.085 -6.066 -9.908 1.00 78.94 75 LYS A C 1
ATOM 630 O O . LYS A 1 75 ? -3.306 -6.247 -10.850 1.00 78.94 75 LYS A O 1
ATOM 635 N N . ASN A 1 76 ? -3.790 -6.346 -8.646 1.00 80.44 76 ASN A N 1
ATOM 636 C CA . ASN A 1 76 ? -2.603 -7.055 -8.214 1.00 80.44 76 ASN A CA 1
ATOM 637 C C . ASN A 1 76 ? -2.657 -8.512 -8.690 1.00 80.44 76 ASN A C 1
ATOM 639 O O . ASN A 1 76 ? -3.655 -9.205 -8.509 1.00 80.44 76 ASN A O 1
ATOM 643 N N . THR A 1 77 ? -1.572 -8.983 -9.295 1.00 75.88 77 THR A N 1
ATOM 644 C CA . THR A 1 77 ? -1.450 -10.361 -9.793 1.00 75.88 77 THR A CA 1
ATOM 645 C C . THR A 1 77 ? -0.439 -11.194 -9.007 1.00 75.88 77 THR A C 1
ATOM 647 O O . THR A 1 77 ? -0.321 -12.387 -9.257 1.00 75.88 77 THR A O 1
ATOM 650 N N . ASN A 1 78 ? 0.298 -10.584 -8.071 1.00 75.44 78 ASN A N 1
ATOM 651 C CA . ASN A 1 78 ? 1.493 -11.183 -7.464 1.00 75.44 78 ASN A CA 1
ATOM 652 C C . ASN A 1 78 ? 1.313 -11.538 -5.976 1.00 75.44 78 ASN A C 1
ATOM 654 O O . ASN A 1 78 ? 1.919 -12.490 -5.470 1.00 75.44 78 ASN A O 1
ATOM 658 N N . ALA A 1 79 ? 0.516 -10.757 -5.243 1.00 83.12 79 ALA A N 1
ATOM 659 C CA . ALA A 1 79 ? 0.386 -10.888 -3.792 1.00 83.12 79 ALA A CA 1
ATOM 660 C C . ALA A 1 79 ? -1.006 -10.472 -3.305 1.00 83.12 79 ALA A C 1
ATOM 662 O O . ALA A 1 79 ? -1.137 -9.492 -2.579 1.00 83.12 79 ALA A O 1
ATOM 663 N N . ASN A 1 80 ? -2.045 -11.205 -3.713 1.00 87.25 80 ASN A N 1
ATOM 664 C CA . ASN A 1 80 ? -3.438 -10.875 -3.383 1.00 87.25 80 ASN A CA 1
ATOM 665 C C . ASN A 1 80 ? -3.676 -10.711 -1.875 1.00 87.25 80 ASN A C 1
ATOM 667 O O . ASN A 1 80 ? -4.518 -9.913 -1.473 1.00 87.25 80 ASN A O 1
ATOM 671 N N . GLU A 1 81 ? -2.926 -11.432 -1.034 1.00 92.19 81 GLU A N 1
ATOM 672 C CA . GLU A 1 81 ? -3.019 -11.285 0.417 1.00 92.19 81 GLU A CA 1
ATOM 673 C C . GLU A 1 81 ? -2.513 -9.926 0.922 1.00 92.19 81 GLU A C 1
ATOM 675 O O . GLU A 1 81 ? -2.955 -9.474 1.968 1.00 92.19 81 GLU A O 1
ATOM 680 N N . GLU A 1 82 ? -1.626 -9.247 0.193 1.00 92.69 82 GLU A N 1
ATOM 681 C CA . GLU A 1 82 ? -1.170 -7.890 0.521 1.00 92.69 82 GLU A CA 1
ATOM 682 C C . GLU A 1 82 ? -2.151 -6.824 0.005 1.00 92.69 82 GLU A C 1
ATOM 684 O O . GLU A 1 82 ? -2.050 -5.677 0.402 1.00 92.69 82 GLU A O 1
ATOM 689 N N . GLY A 1 83 ? -3.134 -7.176 -0.826 1.00 93.19 83 GLY A N 1
ATOM 690 C CA . GLY A 1 83 ? -4.146 -6.254 -1.345 1.00 93.19 83 GLY A CA 1
ATOM 691 C C . GLY A 1 83 ? -4.512 -6.565 -2.792 1.00 93.19 83 GLY A C 1
ATOM 692 O O . GLY A 1 83 ? -3.763 -7.235 -3.512 1.00 93.19 83 GLY A O 1
ATOM 693 N N . PHE A 1 84 ? -5.676 -6.086 -3.230 1.00 91.19 84 PHE A N 1
ATOM 694 C CA . PHE A 1 84 ? -6.184 -6.362 -4.576 1.00 91.19 84 PHE A CA 1
ATOM 695 C C . PHE A 1 84 ? -5.686 -5.398 -5.642 1.00 91.19 84 PHE A C 1
ATOM 697 O O . PHE A 1 84 ? -5.794 -5.725 -6.824 1.00 91.19 84 PHE A O 1
ATOM 704 N N . TRP A 1 85 ? -5.108 -4.262 -5.260 1.00 90.06 85 TRP A N 1
ATOM 705 C CA . TRP A 1 85 ? -4.663 -3.240 -6.200 1.00 90.06 85 TRP A CA 1
ATOM 706 C C . TRP A 1 85 ? -3.159 -3.060 -6.146 1.00 90.06 85 TRP A C 1
ATOM 708 O O . TRP A 1 85 ? -2.522 -3.216 -5.104 1.00 90.06 85 TRP A O 1
ATOM 718 N N . ALA A 1 86 ? -2.592 -2.741 -7.299 1.00 89.00 86 ALA A N 1
ATOM 719 C CA . ALA A 1 86 ? -1.177 -2.501 -7.456 1.00 89.00 86 ALA A CA 1
ATOM 720 C C . ALA A 1 86 ? -0.939 -1.252 -8.300 1.00 89.00 86 ALA A C 1
ATOM 722 O O . ALA A 1 86 ? -1.607 -1.045 -9.316 1.00 89.00 86 ALA A O 1
ATOM 723 N N . LEU A 1 87 ? 0.047 -0.462 -7.880 1.00 87.69 87 LEU A N 1
ATOM 724 C CA . LEU A 1 87 ? 0.705 0.540 -8.705 1.00 87.69 87 LEU A CA 1
ATOM 725 C C . LEU A 1 87 ? 2.110 0.023 -9.016 1.00 87.69 87 LEU A C 1
ATOM 727 O O . LEU A 1 87 ? 2.875 -0.261 -8.095 1.00 87.69 87 LEU A O 1
ATOM 731 N N . ALA A 1 88 ? 2.443 -0.145 -10.292 1.00 85.62 88 ALA A N 1
ATOM 732 C CA . ALA A 1 88 ? 3.718 -0.714 -10.711 1.00 85.62 88 ALA A CA 1
ATOM 733 C C . ALA A 1 88 ? 4.425 0.152 -11.754 1.00 85.62 88 ALA A C 1
ATOM 735 O O . ALA A 1 88 ? 3.801 0.600 -12.715 1.00 85.62 88 ALA A O 1
ATOM 736 N N . LEU A 1 89 ? 5.741 0.288 -11.591 1.00 83.12 89 LEU A N 1
ATOM 737 C CA . LEU A 1 89 ? 6.657 0.820 -12.597 1.00 83.12 89 LEU A CA 1
ATOM 738 C C . LEU A 1 89 ? 7.083 -0.339 -13.500 1.00 83.12 89 LEU A C 1
ATOM 740 O O . LEU A 1 89 ? 7.601 -1.343 -12.995 1.00 83.12 89 LEU A O 1
ATOM 744 N N . ARG A 1 90 ? 6.873 -0.232 -14.817 1.00 79.94 90 ARG A N 1
ATOM 745 C CA . ARG A 1 90 ? 7.128 -1.336 -15.759 1.00 79.94 90 ARG A CA 1
ATOM 746 C C . ARG A 1 90 ? 8.048 -0.961 -16.902 1.00 79.94 90 ARG A C 1
ATOM 748 O O . ARG A 1 90 ? 7.736 -0.014 -17.604 1.00 79.94 90 ARG A O 1
ATOM 755 N N . ASN A 1 91 ? 9.093 -1.737 -17.174 1.00 76.25 91 ASN A N 1
ATOM 756 C CA . ASN A 1 91 ? 9.987 -1.484 -18.308 1.00 76.25 91 ASN A CA 1
ATOM 757 C C . ASN A 1 91 ? 9.223 -1.430 -19.661 1.00 76.25 91 ASN A C 1
ATOM 759 O O . ASN A 1 91 ? 8.057 -1.829 -19.730 1.00 76.25 91 ASN A O 1
ATOM 763 N N . PRO A 1 92 ? 9.839 -0.938 -20.755 1.00 74.50 92 PRO A N 1
ATOM 764 C CA . PRO A 1 92 ? 9.180 -0.870 -22.066 1.00 74.50 92 PRO A CA 1
ATOM 765 C C . PRO A 1 92 ? 8.628 -2.213 -22.576 1.00 74.50 92 PRO A C 1
ATOM 767 O O . PRO A 1 92 ? 7.660 -2.223 -23.330 1.00 74.50 92 PRO A O 1
ATOM 770 N N . SER A 1 93 ? 9.189 -3.337 -22.122 1.00 76.81 93 SER A N 1
ATOM 771 C CA . SER A 1 93 ? 8.714 -4.698 -22.415 1.00 76.81 93 SER A CA 1
ATOM 772 C C . SER A 1 93 ? 7.473 -5.105 -21.600 1.00 76.81 93 SER A C 1
ATOM 774 O O . SER A 1 93 ? 6.915 -6.182 -21.799 1.00 76.81 93 SER A O 1
ATOM 776 N N . GLY A 1 94 ? 7.014 -4.255 -20.676 1.00 75.31 94 GLY A N 1
ATOM 777 C CA . GLY A 1 94 ? 5.847 -4.472 -19.821 1.00 75.31 94 GLY A CA 1
ATOM 778 C C . GLY A 1 94 ? 6.135 -5.235 -18.524 1.00 75.31 94 GLY A C 1
ATOM 779 O O . GLY A 1 94 ? 5.196 -5.533 -17.772 1.00 75.31 94 GLY A O 1
ATOM 780 N N . GLU A 1 95 ? 7.396 -5.538 -18.225 1.00 78.25 95 GLU A N 1
ATOM 781 C CA . GLU A 1 95 ? 7.803 -6.259 -17.018 1.00 78.25 95 GLU A CA 1
ATOM 782 C C . GLU A 1 95 ? 7.853 -5.319 -15.814 1.00 78.25 95 GLU A C 1
ATOM 784 O O . GLU A 1 95 ? 8.291 -4.178 -15.918 1.00 78.25 95 GLU A O 1
ATOM 789 N N . SER A 1 96 ? 7.390 -5.784 -14.652 1.00 80.00 96 SER A N 1
ATOM 790 C CA . SER A 1 96 ? 7.382 -4.970 -13.433 1.00 80.00 96 SER A CA 1
ATOM 791 C C . SER A 1 96 ? 8.799 -4.808 -12.888 1.00 80.00 96 SER A C 1
ATOM 793 O O . SER A 1 96 ? 9.409 -5.792 -12.480 1.00 80.00 96 SER A O 1
ATOM 795 N N . ILE A 1 97 ? 9.272 -3.568 -12.792 1.00 81.94 97 ILE A N 1
ATOM 796 C CA . ILE A 1 97 ? 10.536 -3.219 -12.131 1.00 81.94 97 ILE A CA 1
ATOM 797 C C . ILE A 1 97 ? 10.295 -3.100 -10.625 1.00 81.94 97 ILE A C 1
ATOM 799 O O . ILE A 1 97 ? 11.024 -3.664 -9.806 1.00 81.94 97 ILE A O 1
ATOM 803 N N . TYR A 1 98 ? 9.227 -2.391 -10.255 1.00 85.81 98 TYR A N 1
ATOM 804 C CA . TYR A 1 98 ? 8.876 -2.100 -8.869 1.00 85.81 98 TYR A CA 1
ATOM 805 C C .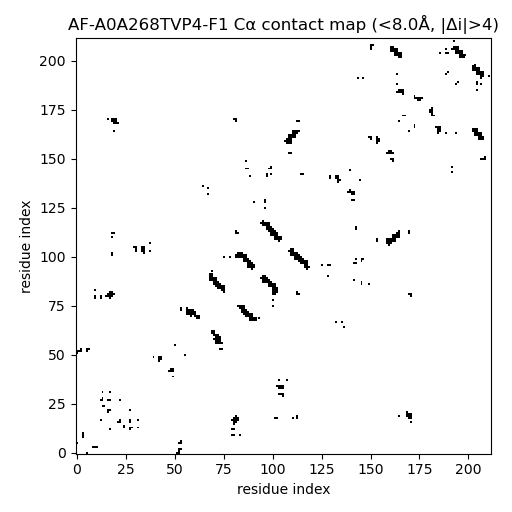 TYR A 1 98 ? 7.358 -1.995 -8.720 1.00 85.81 98 TYR A C 1
ATOM 807 O O . TYR A 1 98 ? 6.684 -1.553 -9.648 1.00 85.81 98 TYR A O 1
ATOM 815 N N . GLN A 1 99 ? 6.811 -2.416 -7.583 1.00 88.69 99 GLN A N 1
ATOM 816 C CA . GLN A 1 99 ? 5.371 -2.440 -7.337 1.00 88.69 99 GLN A CA 1
ATOM 817 C C . GLN A 1 99 ? 5.054 -2.051 -5.894 1.00 88.69 99 GLN A C 1
ATOM 819 O O . GLN A 1 99 ? 5.696 -2.522 -4.958 1.00 88.69 99 GLN A O 1
ATOM 824 N N . ALA A 1 100 ? 4.006 -1.253 -5.728 1.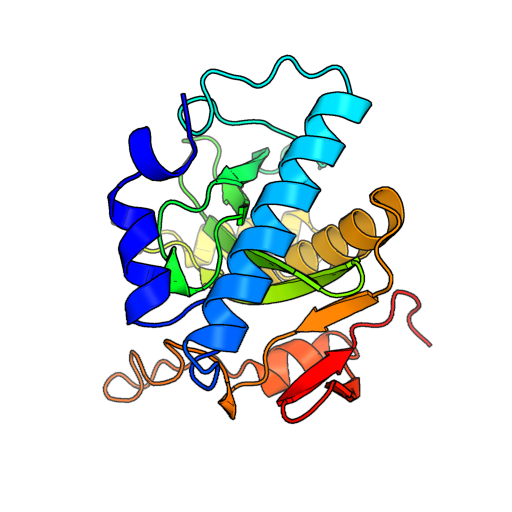00 91.62 100 ALA A N 1
ATOM 825 C CA . ALA A 1 100 ? 3.333 -1.012 -4.468 1.00 91.62 100 ALA A CA 1
ATOM 826 C C . ALA A 1 100 ? 1.962 -1.696 -4.504 1.00 91.62 100 ALA A C 1
ATOM 828 O O . ALA A 1 100 ? 1.193 -1.490 -5.444 1.00 91.62 100 ALA A O 1
ATOM 829 N N . THR A 1 101 ? 1.664 -2.514 -3.500 1.00 93.75 101 THR A N 1
ATOM 830 C CA . THR A 1 101 ? 0.348 -3.142 -3.324 1.00 93.75 101 THR A CA 1
ATOM 831 C C . THR A 1 101 ? -0.423 -2.374 -2.264 1.00 93.75 101 THR A C 1
ATOM 833 O O . THR A 1 101 ? 0.129 -2.051 -1.208 1.00 93.75 101 THR A O 1
ATOM 836 N N . PHE A 1 102 ? -1.693 -2.084 -2.532 1.00 94.62 102 PHE A N 1
ATOM 837 C CA . PHE A 1 102 ? -2.529 -1.308 -1.626 1.00 94.62 102 PHE A CA 1
ATOM 838 C C . PHE A 1 102 ? -3.992 -1.772 -1.632 1.00 94.62 102 PHE A C 1
ATOM 840 O O . PHE A 1 102 ? -4.427 -2.546 -2.491 1.00 94.62 102 PHE A O 1
ATOM 847 N N . CYS A 1 103 ? -4.743 -1.292 -0.643 1.00 95.12 103 CYS A N 1
ATOM 848 C CA . CYS A 1 103 ? -6.186 -1.483 -0.512 1.00 95.12 103 CYS A CA 1
ATOM 849 C C . CYS A 1 103 ? -6.852 -0.235 0.087 1.00 95.12 103 CYS A C 1
ATOM 851 O O . CYS A 1 103 ? -6.208 0.548 0.793 1.00 95.12 103 CYS A O 1
ATOM 853 N N . PHE A 1 104 ? -8.144 -0.048 -0.183 1.00 94.81 104 PHE A N 1
ATOM 854 C CA . PHE A 1 104 ? -8.972 0.968 0.460 1.00 94.81 104 PHE A CA 1
ATOM 855 C C . PHE A 1 104 ? -9.598 0.393 1.735 1.00 94.81 104 PHE A C 1
ATOM 857 O O . PHE A 1 104 ? -10.401 -0.540 1.707 1.00 94.81 104 PHE A O 1
ATOM 864 N N . MET A 1 105 ? -9.215 0.952 2.878 1.00 94.00 105 MET A N 1
ATOM 865 C CA . MET A 1 105 ? -9.739 0.574 4.190 1.00 94.00 105 MET A CA 1
ATOM 866 C C . MET A 1 105 ? -11.137 1.171 4.429 1.00 94.00 105 MET A C 1
ATOM 868 O O . MET A 1 105 ? -11.534 2.126 3.747 1.00 94.00 105 MET A O 1
ATOM 872 N N . PRO A 1 106 ? -11.858 0.692 5.463 1.00 89.25 106 PRO A N 1
ATOM 873 C CA . PRO A 1 106 ? -12.951 1.452 6.061 1.00 89.25 106 PRO A CA 1
ATOM 874 C C . PRO A 1 106 ? -12.518 2.890 6.392 1.00 89.25 106 PRO A C 1
ATOM 876 O O . PRO A 1 106 ? -11.331 3.161 6.604 1.00 89.25 106 PRO A O 1
ATOM 879 N N . GLU A 1 107 ? -13.474 3.819 6.412 1.00 87.25 107 GLU A N 1
ATOM 880 C CA . GLU A 1 107 ? -13.218 5.263 6.555 1.00 87.25 107 GLU A CA 1
ATOM 881 C C . GLU A 1 107 ? -12.382 5.873 5.420 1.00 87.25 107 GLU A C 1
ATOM 883 O O . GLU A 1 107 ? -11.687 6.864 5.621 1.00 87.25 107 GLU A O 1
ATOM 888 N N . LYS A 1 108 ? -12.429 5.294 4.211 1.00 90.88 108 LYS A N 1
ATOM 889 C CA . LYS A 1 108 ? -11.797 5.846 2.997 1.00 90.88 108 LYS A CA 1
ATOM 890 C C . LYS A 1 108 ? -10.305 6.173 3.168 1.00 90.88 108 LYS A C 1
ATOM 892 O O . LYS A 1 108 ? -9.826 7.167 2.623 1.00 90.88 108 LYS A O 1
ATOM 897 N N . ASN A 1 109 ? -9.561 5.352 3.906 1.00 94.69 109 ASN A N 1
ATOM 898 C CA . ASN A 1 109 ? -8.099 5.451 3.963 1.00 94.69 109 ASN A CA 1
ATOM 899 C C . ASN A 1 109 ? -7.471 4.566 2.881 1.00 94.69 109 ASN A C 1
ATOM 901 O O . ASN A 1 109 ? -7.981 3.478 2.611 1.00 94.69 109 ASN A O 1
ATOM 905 N N . LEU A 1 110 ? -6.352 4.993 2.295 1.00 96.25 110 LEU A N 1
ATOM 906 C CA . LEU A 1 110 ? -5.559 4.156 1.390 1.00 96.25 110 LEU A CA 1
ATOM 907 C C . LEU A 1 110 ? -4.403 3.537 2.177 1.00 96.25 110 LEU A C 1
ATOM 909 O O . LEU A 1 110 ? -3.575 4.265 2.718 1.00 96.25 110 LEU A O 1
ATOM 913 N N . LEU A 1 111 ? -4.330 2.207 2.230 1.00 97.56 111 LEU A N 1
ATOM 914 C CA . LEU A 1 111 ? -3.255 1.477 2.903 1.00 97.56 111 LEU A CA 1
ATOM 915 C C . LEU A 1 111 ? -2.289 0.877 1.890 1.00 97.56 111 LEU A C 1
ATOM 917 O O . LEU A 1 111 ? -2.661 -0.028 1.148 1.00 97.56 111 LEU A O 1
ATOM 921 N N . ILE A 1 112 ? -1.036 1.321 1.926 1.00 96.81 112 ILE A N 1
ATOM 922 C CA . ILE A 1 112 ? 0.094 0.705 1.238 1.00 96.81 112 ILE A CA 1
ATOM 923 C C . ILE A 1 112 ? 0.584 -0.472 2.086 1.00 96.81 112 ILE A C 1
ATOM 925 O O . ILE A 1 112 ? 1.185 -0.308 3.150 1.00 96.81 112 ILE A O 1
ATOM 929 N N . ALA A 1 113 ? 0.297 -1.677 1.612 1.00 95.44 113 ALA A N 1
ATOM 930 C CA . ALA A 1 113 ? 0.528 -2.929 2.323 1.00 95.44 113 ALA A CA 1
ATOM 931 C C . ALA A 1 113 ? 1.797 -3.664 1.866 1.00 95.44 113 ALA A C 1
ATOM 933 O O . ALA A 1 113 ? 2.299 -4.553 2.558 1.00 95.44 113 ALA A O 1
ATOM 934 N N . SER A 1 114 ? 2.356 -3.291 0.716 1.00 93.38 114 SER A N 1
ATOM 935 C CA . SER A 1 114 ? 3.724 -3.660 0.373 1.00 93.38 114 SER A CA 1
ATOM 936 C C . SER A 1 114 ? 4.326 -2.739 -0.674 1.00 93.38 114 SER A C 1
ATOM 938 O O . SER A 1 114 ? 3.612 -2.095 -1.438 1.00 93.38 114 SER A O 1
ATOM 940 N N . ILE A 1 115 ? 5.656 -2.701 -0.700 1.00 90.56 115 ILE A N 1
ATOM 941 C CA . ILE A 1 115 ? 6.479 -2.040 -1.706 1.00 90.56 115 ILE A CA 1
ATOM 942 C C . ILE A 1 115 ? 7.643 -2.984 -1.986 1.00 90.56 115 ILE A C 1
ATOM 944 O O . ILE A 1 115 ? 8.414 -3.309 -1.084 1.00 90.56 115 ILE A O 1
ATOM 948 N N . GLN A 1 116 ? 7.718 -3.503 -3.208 1.00 85.44 116 GLN A N 1
ATOM 949 C CA . GLN A 1 116 ? 8.613 -4.601 -3.563 1.00 85.44 116 GLN A CA 1
ATOM 950 C C . GLN A 1 116 ? 9.172 -4.415 -4.976 1.00 85.44 116 GLN A C 1
ATOM 952 O O . GLN A 1 116 ? 8.481 -3.948 -5.882 1.00 85.44 116 GLN A O 1
ATOM 957 N N . GLY A 1 117 ? 10.420 -4.840 -5.181 1.00 81.31 117 GLY A N 1
ATOM 958 C CA . GLY A 1 117 ? 10.962 -5.030 -6.527 1.00 81.31 117 GLY A CA 1
ATOM 959 C C . GLY A 1 117 ? 10.256 -6.184 -7.232 1.00 81.31 117 GLY A C 1
ATOM 960 O O . GLY A 1 117 ? 9.913 -7.180 -6.592 1.00 81.31 117 GLY A O 1
ATOM 961 N N . GLY A 1 118 ? 10.026 -6.063 -8.540 1.00 68.38 118 GLY A N 1
ATOM 962 C CA . GLY A 1 118 ? 9.340 -7.100 -9.309 1.00 68.38 118 GLY A CA 1
ATOM 963 C C . GLY A 1 118 ? 10.074 -8.438 -9.233 1.00 68.38 118 GLY A C 1
ATOM 964 O O . GLY A 1 118 ? 11.286 -8.490 -9.404 1.00 68.38 118 GLY A O 1
ATOM 965 N N . GLY A 1 119 ? 9.360 -9.529 -8.949 1.00 57.28 119 GLY A N 1
ATOM 966 C CA . GLY A 1 119 ? 9.919 -10.882 -8.884 1.00 57.28 119 GLY A CA 1
ATOM 967 C C . GLY A 1 119 ? 9.760 -11.612 -10.216 1.00 57.28 119 GLY A C 1
ATOM 968 O O . GLY A 1 119 ? 8.641 -11.878 -10.637 1.00 57.28 119 GLY A O 1
ATOM 969 N N . GLY A 1 120 ? 10.866 -11.949 -10.881 1.00 51.50 120 GLY A N 1
ATOM 970 C CA . GLY A 1 120 ? 10.862 -12.674 -12.154 1.00 51.50 120 GLY A CA 1
ATOM 971 C C . GLY A 1 120 ? 12.269 -12.856 -12.728 1.00 51.50 120 GLY A C 1
ATOM 972 O O . GLY A 1 120 ? 13.239 -12.370 -12.144 1.00 51.50 120 GLY A O 1
ATOM 973 N N . ARG A 1 121 ? 12.359 -13.539 -13.881 1.00 42.62 121 ARG A N 1
ATOM 974 C CA . ARG A 1 121 ? 13.598 -13.869 -14.626 1.00 42.62 121 ARG A CA 1
ATOM 975 C C . ARG A 1 121 ? 14.454 -12.643 -15.009 1.00 42.62 121 ARG A C 1
ATOM 977 O O . ARG A 1 121 ? 15.619 -12.801 -15.338 1.00 42.62 121 ARG A O 1
ATOM 984 N N . ALA A 1 122 ? 13.914 -11.433 -14.861 1.00 47.38 122 ALA A N 1
ATOM 985 C CA . ALA A 1 122 ? 14.591 -10.142 -14.995 1.00 47.38 122 ALA A CA 1
ATOM 986 C C . ALA A 1 122 ? 15.593 -9.808 -13.859 1.00 47.38 122 ALA A C 1
ATOM 988 O O . ALA A 1 122 ? 15.956 -8.649 -13.673 1.00 47.38 122 ALA A O 1
ATOM 989 N N . SER A 1 123 ? 16.044 -10.777 -13.048 1.00 53.34 123 SER A N 1
ATOM 990 C CA . SER A 1 123 ? 16.983 -10.484 -11.951 1.00 53.34 123 SER A CA 1
ATOM 991 C C . SER A 1 123 ? 18.363 -10.040 -12.438 1.00 53.34 123 SER A C 1
ATOM 993 O O . SER A 1 123 ? 19.041 -9.338 -11.699 1.00 53.34 123 SER A O 1
ATOM 995 N N . ALA A 1 124 ? 18.767 -10.414 -13.658 1.00 58.69 124 ALA A N 1
ATOM 996 C CA . ALA A 1 124 ? 20.088 -10.082 -14.195 1.00 58.69 124 ALA A CA 1
ATOM 997 C C . ALA A 1 124 ? 20.280 -8.577 -14.473 1.00 58.69 124 ALA A C 1
ATOM 999 O O . ALA A 1 124 ? 21.401 -8.094 -14.380 1.00 58.69 124 ALA A O 1
ATOM 1000 N N . HIS A 1 125 ? 19.203 -7.832 -14.762 1.00 67.06 125 HIS A N 1
ATOM 1001 C CA . HIS A 1 125 ? 19.274 -6.408 -15.138 1.00 67.06 125 HIS A CA 1
ATOM 1002 C C . HIS A 1 125 ? 18.470 -5.476 -14.221 1.00 67.06 125 HIS A C 1
ATOM 1004 O O . HIS A 1 125 ? 18.435 -4.266 -14.439 1.00 67.06 125 HIS A O 1
ATOM 1010 N N . ARG A 1 126 ? 17.841 -6.005 -13.163 1.00 72.00 126 ARG A N 1
ATOM 1011 C CA . ARG A 1 126 ? 16.968 -5.222 -12.271 1.00 72.00 126 ARG A CA 1
ATOM 1012 C C . ARG A 1 126 ? 17.687 -4.048 -11.614 1.00 72.00 126 ARG A C 1
ATOM 1014 O O . ARG A 1 126 ? 17.105 -2.977 -11.466 1.00 72.00 126 ARG A O 1
ATOM 1021 N N . GLU A 1 127 ? 18.926 -4.244 -11.175 1.00 78.19 127 GLU A N 1
ATOM 1022 C CA . GLU A 1 127 ? 19.690 -3.162 -10.549 1.00 78.19 127 GLU A CA 1
ATOM 1023 C C . GLU A 1 127 ? 19.940 -2.015 -11.526 1.00 78.19 127 GLU A C 1
ATOM 1025 O O . GLU A 1 127 ? 19.799 -0.852 -11.154 1.00 78.19 127 GLU A O 1
ATOM 1030 N N . ASP A 1 128 ? 20.238 -2.335 -12.784 1.00 82.25 128 ASP A N 1
ATOM 1031 C CA . ASP A 1 128 ? 20.460 -1.339 -13.829 1.00 82.25 128 ASP A CA 1
ATOM 1032 C C . ASP A 1 128 ? 19.163 -0.622 -14.203 1.00 82.25 128 ASP A C 1
ATOM 1034 O O . ASP A 1 128 ? 19.162 0.598 -14.364 1.00 82.25 128 ASP A O 1
ATOM 1038 N N . GLU A 1 129 ? 18.034 -1.336 -14.238 1.00 80.44 129 GLU A N 1
ATOM 1039 C CA . GLU A 1 129 ? 16.710 -0.732 -14.410 1.00 80.44 129 GLU A CA 1
ATOM 1040 C C . GLU A 1 129 ? 16.362 0.219 -13.256 1.00 80.44 129 GLU A C 1
ATOM 1042 O O . GLU A 1 129 ? 15.883 1.328 -13.499 1.00 80.44 129 GLU A O 1
ATOM 1047 N N . ILE A 1 130 ? 16.647 -0.166 -12.006 1.00 82.62 130 ILE A N 1
ATOM 1048 C CA . ILE A 1 130 ? 16.453 0.687 -10.823 1.00 82.62 130 ILE A CA 1
ATOM 1049 C C . ILE A 1 130 ? 17.366 1.917 -10.885 1.00 82.62 130 ILE A C 1
ATOM 1051 O O . ILE A 1 130 ? 16.899 3.030 -10.625 1.00 82.62 130 ILE A O 1
ATOM 1055 N N . ARG A 1 131 ? 18.647 1.755 -11.247 1.00 84.00 131 ARG A N 1
ATOM 1056 C CA . ARG A 1 131 ? 19.599 2.870 -11.408 1.00 84.00 131 ARG A CA 1
ATOM 1057 C C . ARG A 1 131 ? 19.139 3.828 -12.505 1.00 84.00 131 ARG A C 1
ATOM 1059 O O . ARG A 1 131 ? 19.103 5.039 -12.285 1.00 84.00 131 ARG A O 1
ATOM 1066 N N . LEU A 1 132 ? 18.734 3.296 -13.660 1.00 82.75 132 LEU A N 1
ATOM 1067 C CA . LEU A 1 132 ? 18.228 4.081 -14.783 1.00 82.75 132 LEU A CA 1
ATOM 1068 C C . LEU A 1 132 ? 16.956 4.842 -14.403 1.00 82.75 132 LEU A C 1
ATOM 1070 O O . LEU A 1 132 ? 16.854 6.035 -14.685 1.00 82.75 132 LEU A O 1
ATOM 1074 N N . LEU A 1 133 ? 16.011 4.174 -13.738 1.00 79.94 133 LEU A N 1
ATOM 1075 C CA . LEU A 1 133 ? 14.799 4.795 -13.214 1.00 79.94 133 LEU A CA 1
ATOM 1076 C C . LEU A 1 133 ? 15.115 5.931 -12.252 1.00 79.94 133 LEU A C 1
ATOM 1078 O O . LEU A 1 133 ? 14.597 7.030 -12.418 1.00 79.94 133 LEU A O 1
ATOM 1082 N N . THR A 1 134 ? 15.995 5.676 -11.286 1.00 83.69 134 THR A N 1
ATOM 1083 C CA . THR A 1 134 ? 16.403 6.668 -10.287 1.00 83.69 134 THR A CA 1
ATOM 1084 C C . THR A 1 134 ? 17.017 7.889 -10.970 1.00 83.69 134 THR A C 1
ATOM 1086 O O . THR A 1 134 ? 16.646 9.019 -10.666 1.00 83.69 134 THR A O 1
ATOM 1089 N N . LYS A 1 135 ? 17.884 7.681 -11.972 1.00 84.75 135 LYS A N 1
ATOM 1090 C CA . LYS A 1 135 ? 18.472 8.765 -12.774 1.00 84.75 135 LYS A CA 1
ATOM 1091 C C . LYS A 1 135 ? 17.410 9.561 -13.539 1.00 84.75 135 LYS A C 1
ATOM 1093 O O . LYS A 1 135 ? 17.461 10.787 -13.548 1.00 84.75 135 LYS A O 1
ATOM 1098 N N . LYS A 1 136 ? 16.438 8.880 -14.157 1.00 79.19 136 LYS A N 1
ATOM 1099 C CA . LYS A 1 136 ? 15.324 9.522 -14.879 1.00 79.19 136 LYS A CA 1
ATOM 1100 C C . LYS A 1 136 ? 14.355 10.260 -13.954 1.00 79.19 136 LYS A C 1
ATOM 1102 O O . LYS A 1 136 ? 13.710 11.202 -14.395 1.00 79.19 136 LYS A O 1
ATOM 1107 N N . CYS A 1 137 ? 14.282 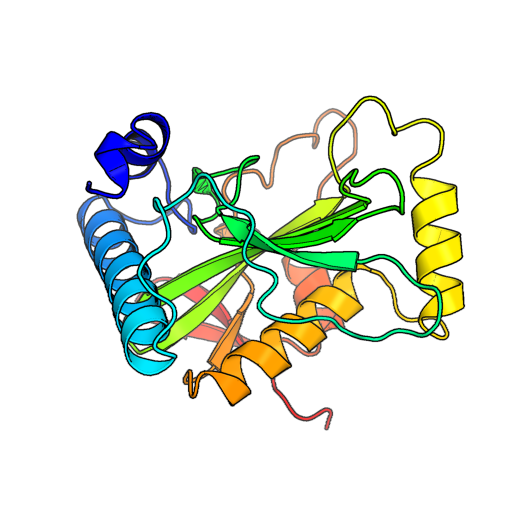9.860 -12.689 1.00 77.75 137 CYS A N 1
ATOM 1108 C CA . CYS A 1 137 ? 13.469 10.505 -11.661 1.00 77.75 137 CYS A CA 1
ATOM 1109 C C . CYS A 1 137 ? 14.293 11.484 -10.807 1.00 77.75 137 CYS A C 1
ATOM 1111 O O . CYS A 1 137 ? 13.993 11.668 -9.632 1.00 77.75 137 CYS A O 1
ATOM 1113 N N . PHE A 1 138 ? 15.347 12.089 -11.373 1.00 82.50 138 PHE A N 1
ATOM 1114 C CA . PHE A 1 138 ? 16.178 13.113 -10.718 1.00 82.50 138 PHE A CA 1
ATOM 1115 C C . PHE A 1 138 ? 16.768 12.686 -9.360 1.00 82.50 138 PHE A C 1
ATOM 1117 O O . PHE A 1 138 ? 16.931 13.498 -8.456 1.00 82.50 138 PHE A O 1
ATOM 1124 N N . GLY A 1 139 ? 17.087 11.399 -9.205 1.00 84.25 139 GLY A N 1
ATOM 1125 C CA . GLY A 1 139 ? 17.608 10.832 -7.959 1.00 84.25 139 GLY A CA 1
ATOM 1126 C C . GLY A 1 139 ? 16.541 10.226 -7.041 1.00 84.25 139 GLY A C 1
ATOM 1127 O O . GLY A 1 139 ? 16.898 9.585 -6.051 1.00 84.25 139 GLY A O 1
ATOM 1128 N N . LEU A 1 140 ? 15.249 10.358 -7.362 1.00 83.75 140 LEU A N 1
ATOM 1129 C CA . LEU A 1 140 ? 14.169 9.764 -6.577 1.00 83.75 140 LEU A CA 1
ATOM 1130 C C . LEU A 1 140 ? 14.130 8.242 -6.771 1.00 83.75 140 LEU A C 1
ATOM 1132 O O . LEU A 1 140 ? 13.995 7.739 -7.889 1.00 83.75 140 LEU A O 1
ATOM 1136 N N . ARG A 1 141 ? 14.235 7.496 -5.667 1.00 86.00 141 ARG A N 1
ATOM 1137 C CA . ARG A 1 141 ? 14.182 6.027 -5.688 1.00 86.00 141 ARG A CA 1
ATOM 1138 C C . ARG A 1 141 ? 12.798 5.533 -6.144 1.00 86.00 141 ARG A C 1
ATOM 1140 O O . ARG A 1 141 ? 11.794 6.136 -5.762 1.00 86.00 141 ARG A O 1
ATOM 1147 N N . PRO A 1 142 ? 12.707 4.384 -6.846 1.00 86.94 142 PRO A N 1
ATOM 1148 C CA . PRO A 1 142 ? 11.434 3.788 -7.264 1.00 86.94 142 PRO A CA 1
ATOM 1149 C C . PRO A 1 142 ? 10.396 3.614 -6.147 1.00 86.94 142 PRO A C 1
ATOM 1151 O O . PRO A 1 142 ? 9.213 3.858 -6.364 1.00 86.94 142 PRO A O 1
ATOM 1154 N N . SER A 1 143 ? 10.825 3.221 -4.943 1.00 89.00 143 SER A N 1
ATOM 1155 C CA . SER A 1 143 ? 9.944 3.103 -3.774 1.00 89.00 143 SER A CA 1
ATOM 1156 C C . SER A 1 143 ? 9.329 4.441 -3.379 1.00 89.00 143 SER A C 1
ATOM 1158 O O . SER A 1 143 ? 8.114 4.531 -3.232 1.00 89.00 143 SER A O 1
ATOM 1160 N N . ALA A 1 144 ? 10.155 5.481 -3.260 1.00 89.44 144 ALA A N 1
ATOM 1161 C CA . ALA A 1 144 ? 9.717 6.825 -2.909 1.00 89.44 144 ALA A CA 1
ATOM 1162 C C . ALA A 1 144 ? 8.773 7.403 -3.974 1.00 89.44 144 ALA A C 1
ATOM 1164 O O . ALA A 1 144 ? 7.740 7.968 -3.627 1.00 89.44 144 ALA A O 1
ATOM 1165 N N . LEU A 1 145 ? 9.062 7.178 -5.262 1.00 87.62 145 LEU A N 1
ATOM 1166 C CA . LEU A 1 145 ? 8.173 7.578 -6.355 1.00 87.62 145 LEU A CA 1
ATOM 1167 C C . LEU A 1 145 ? 6.777 6.952 -6.218 1.00 87.62 145 LEU A C 1
ATOM 1169 O O . LEU A 1 145 ? 5.779 7.662 -6.317 1.00 87.62 145 LEU A O 1
ATOM 1173 N N . LEU A 1 146 ? 6.694 5.643 -5.955 1.00 89.75 146 LEU A N 1
ATOM 1174 C CA . LEU A 1 146 ? 5.407 4.967 -5.764 1.00 89.75 146 LEU A CA 1
ATOM 1175 C C . LEU A 1 146 ? 4.661 5.468 -4.521 1.00 89.75 146 LEU A C 1
ATOM 1177 O O . LEU A 1 146 ? 3.437 5.590 -4.561 1.00 89.75 146 LEU A O 1
ATOM 1181 N N . ILE A 1 147 ? 5.375 5.775 -3.434 1.00 92.75 147 ILE A N 1
ATOM 1182 C CA . ILE A 1 147 ? 4.775 6.355 -2.224 1.00 92.75 147 ILE A CA 1
ATOM 1183 C C . ILE A 1 147 ? 4.165 7.720 -2.533 1.00 92.75 147 ILE A C 1
ATOM 1185 O O . ILE A 1 147 ? 3.000 7.950 -2.213 1.00 92.75 147 ILE A O 1
ATOM 1189 N N . GLU A 1 148 ? 4.913 8.607 -3.189 1.00 90.19 148 GLU A N 1
ATOM 1190 C CA . GLU A 1 148 ? 4.408 9.931 -3.559 1.00 90.19 148 GLU A CA 1
ATOM 1191 C C . GLU A 1 148 ? 3.243 9.843 -4.549 1.00 90.19 148 GLU A C 1
ATOM 1193 O O . GLU A 1 148 ? 2.235 10.532 -4.380 1.00 90.19 148 GLU A O 1
ATOM 1198 N N . ALA A 1 149 ? 3.310 8.932 -5.522 1.00 88.50 149 ALA A N 1
ATOM 1199 C CA . ALA A 1 149 ? 2.205 8.685 -6.441 1.00 88.50 149 ALA A CA 1
ATOM 1200 C C . ALA A 1 149 ? 0.938 8.219 -5.704 1.00 88.50 149 ALA A C 1
ATOM 1202 O O . ALA A 1 149 ? -0.153 8.721 -5.977 1.00 88.50 149 ALA A O 1
ATOM 1203 N N . LEU A 1 150 ? 1.063 7.321 -4.721 1.00 91.88 150 LEU A N 1
ATOM 1204 C CA . LEU A 1 150 ? -0.070 6.873 -3.906 1.00 91.88 150 LEU A CA 1
ATOM 1205 C C . LEU A 1 150 ? -0.581 7.968 -2.961 1.00 91.88 150 LEU A C 1
ATOM 1207 O O . LEU A 1 150 ? -1.788 8.086 -2.771 1.00 91.88 150 LEU A O 1
ATOM 1211 N N . LYS A 1 151 ? 0.291 8.840 -2.442 1.00 92.56 151 LYS A N 1
ATOM 1212 C CA . LYS A 1 151 ? -0.119 10.043 -1.699 1.00 92.56 151 LYS A CA 1
ATOM 1213 C C . LYS A 1 151 ? -0.929 10.998 -2.583 1.00 92.56 151 LYS A C 1
ATOM 1215 O O . LYS A 1 151 ? -1.938 11.545 -2.136 1.00 92.56 151 LYS A O 1
ATOM 1220 N N . ILE A 1 152 ? -0.516 11.209 -3.830 1.00 89.38 152 ILE A N 1
ATOM 1221 C CA . ILE A 1 152 ? -1.269 12.025 -4.795 1.00 89.38 152 ILE A CA 1
ATOM 1222 C C . ILE A 1 152 ? -2.608 11.355 -5.118 1.00 89.38 152 ILE A C 1
ATOM 1224 O O . ILE A 1 152 ? -3.645 12.017 -5.066 1.00 89.38 152 ILE A O 1
ATOM 1228 N N . LEU A 1 153 ? -2.603 10.044 -5.373 1.00 87.25 153 LEU A N 1
ATOM 1229 C CA . LEU A 1 153 ? -3.806 9.257 -5.636 1.00 87.25 153 LEU A CA 1
ATOM 1230 C C . LEU A 1 153 ? -4.833 9.413 -4.510 1.00 87.25 153 LEU A C 1
ATOM 1232 O O . LEU A 1 153 ? -5.981 9.753 -4.780 1.00 87.25 153 LEU A O 1
ATOM 1236 N N . THR A 1 154 ? -4.419 9.241 -3.253 1.00 92.00 154 THR A N 1
ATOM 1237 C CA . THR A 1 154 ? -5.275 9.433 -2.073 1.00 92.00 154 THR A CA 1
ATOM 1238 C C . THR A 1 154 ? -5.975 10.794 -2.102 1.00 92.00 154 THR A C 1
ATOM 1240 O O . THR A 1 154 ? -7.184 10.865 -1.886 1.00 92.00 154 THR A O 1
ATOM 1243 N N . LYS A 1 155 ? -5.251 11.876 -2.428 1.00 90.69 155 LYS A N 1
ATOM 1244 C CA . LYS A 1 155 ? -5.837 13.222 -2.540 1.00 90.69 155 LYS A CA 1
ATOM 1245 C C . LYS A 1 155 ? -6.839 13.332 -3.685 1.00 90.69 155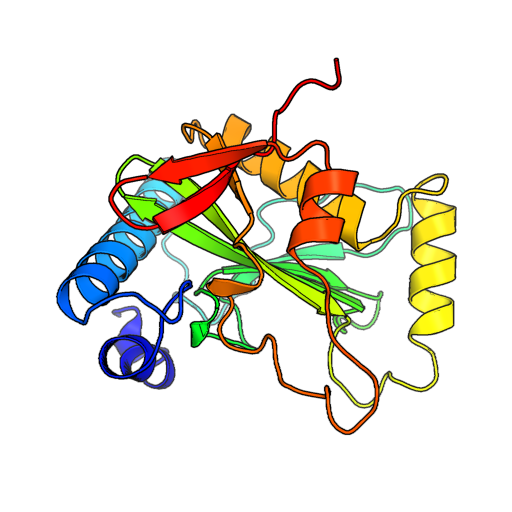 LYS A C 1
ATOM 1247 O O . LYS A 1 155 ? -7.935 13.851 -3.480 1.00 90.69 155 LYS A O 1
ATOM 1252 N N . VAL A 1 156 ? -6.478 12.853 -4.877 1.00 87.50 156 VAL A N 1
ATOM 1253 C CA . VAL A 1 156 ? -7.349 12.924 -6.064 1.00 87.50 156 VAL A CA 1
ATOM 1254 C C . VAL A 1 156 ? -8.645 12.144 -5.836 1.00 87.50 156 VAL A C 1
ATOM 1256 O O . VAL A 1 156 ? -9.722 12.611 -6.202 1.00 87.50 156 VAL A O 1
ATOM 1259 N N . LEU A 1 157 ? -8.555 11.000 -5.158 1.00 87.69 157 LEU A N 1
ATOM 1260 C CA . LEU A 1 157 ? -9.699 10.161 -4.808 1.00 87.69 157 LEU A CA 1
ATOM 1261 C C . LEU A 1 157 ? -10.486 10.656 -3.585 1.00 87.69 157 LEU A C 1
ATOM 1263 O O . LEU A 1 157 ? -11.475 10.027 -3.207 1.00 87.69 157 LEU A O 1
ATOM 1267 N N . LYS A 1 158 ? -10.080 11.780 -2.972 1.00 91.44 158 LYS A N 1
ATOM 1268 C CA . LYS A 1 158 ? -10.684 12.339 -1.750 1.00 91.44 158 LYS A CA 1
ATOM 1269 C C . LYS A 1 158 ? -10.734 11.319 -0.601 1.00 91.44 158 LYS A C 1
ATOM 1271 O O . LYS A 1 158 ? -11.699 11.270 0.162 1.00 91.44 158 LYS A O 1
ATOM 1276 N N . CYS A 1 159 ? -9.703 10.484 -0.512 1.00 92.94 159 CYS A N 1
ATOM 1277 C CA . CYS A 1 159 ? -9.450 9.620 0.632 1.00 92.94 159 CYS A CA 1
ATOM 1278 C C . CYS A 1 159 ? -8.923 10.452 1.809 1.00 92.94 159 CYS A C 1
ATOM 1280 O O . CYS A 1 159 ? -8.310 11.502 1.617 1.00 92.94 159 CYS A O 1
ATOM 1282 N N . ASN A 1 160 ? -9.139 9.966 3.030 1.00 94.06 160 ASN A N 1
ATOM 1283 C CA . ASN A 1 160 ? -8.821 10.713 4.247 1.00 94.06 160 ASN A CA 1
ATOM 1284 C C . ASN A 1 160 ? -7.309 10.832 4.486 1.00 94.06 160 ASN A C 1
ATOM 1286 O O . ASN A 1 160 ? -6.818 11.887 4.878 1.00 94.06 160 ASN A O 1
ATOM 1290 N N . GLN A 1 161 ? -6.566 9.751 4.255 1.00 94.69 161 GLN A N 1
ATOM 1291 C CA . GLN A 1 161 ? -5.121 9.694 4.478 1.00 94.69 161 GLN A CA 1
ATOM 1292 C C . GLN A 1 161 ? -4.501 8.495 3.762 1.00 94.69 161 GLN A C 1
ATOM 1294 O O . GLN A 1 161 ? -5.178 7.515 3.431 1.00 94.69 161 GLN A O 1
ATOM 1299 N N . THR A 1 162 ? -3.189 8.594 3.556 1.00 97.06 162 THR A N 1
ATOM 1300 C CA . THR A 1 162 ? -2.348 7.496 3.077 1.00 97.06 162 THR A CA 1
ATOM 1301 C C . THR A 1 162 ? -1.657 6.858 4.273 1.00 97.06 162 THR A C 1
ATOM 1303 O O . THR A 1 162 ? -1.057 7.559 5.087 1.00 97.06 162 THR A O 1
ATOM 1306 N N . LEU A 1 163 ? -1.738 5.537 4.378 1.00 97.62 163 LEU A N 1
ATOM 1307 C CA . LEU A 1 163 ? -1.176 4.750 5.468 1.00 97.62 163 LEU A CA 1
ATOM 1308 C C . LEU A 1 163 ? -0.147 3.754 4.923 1.00 97.62 163 LEU A C 1
ATOM 1310 O O . LEU A 1 163 ? -0.386 3.127 3.898 1.00 97.62 163 LEU A O 1
ATOM 1314 N N . GLY A 1 164 ? 0.970 3.572 5.620 1.00 97.19 164 GLY A N 1
ATOM 1315 C CA . GLY A 1 164 ? 1.949 2.508 5.395 1.00 97.19 164 GLY A CA 1
ATOM 1316 C C . GLY A 1 164 ? 1.808 1.396 6.437 1.00 97.19 164 GLY A C 1
ATOM 1317 O O . GLY A 1 164 ? 1.633 1.663 7.630 1.00 97.19 164 GLY A O 1
ATOM 1318 N N . ILE A 1 165 ? 1.867 0.134 6.009 1.00 96.19 165 ILE A N 1
ATOM 1319 C CA . ILE A 1 165 ? 1.785 -1.019 6.918 1.00 96.19 165 ILE A CA 1
ATOM 1320 C C . ILE A 1 165 ? 3.042 -1.138 7.787 1.00 96.19 165 ILE A C 1
ATOM 1322 O O . ILE A 1 165 ? 4.148 -1.217 7.268 1.00 96.19 165 ILE A O 1
ATOM 1326 N N . SER A 1 166 ? 2.915 -1.221 9.110 1.00 93.88 166 SER A N 1
ATOM 1327 C CA . SER A 1 166 ? 4.103 -1.479 9.939 1.00 93.88 166 SER A CA 1
ATOM 1328 C C . SER A 1 166 ? 4.681 -2.879 9.682 1.00 93.88 166 SER A C 1
ATOM 1330 O O . SER A 1 166 ? 3.945 -3.835 9.400 1.00 93.88 166 SER A O 1
ATOM 1332 N N . SER A 1 167 ? 5.996 -3.042 9.847 1.00 90.81 167 SER A N 1
ATOM 1333 C CA . SER A 1 167 ? 6.711 -4.319 9.689 1.00 90.81 167 SER A CA 1
ATOM 1334 C C . SER A 1 167 ? 6.073 -5.438 10.531 1.00 90.81 167 SER A C 1
ATOM 1336 O O . SER A 1 167 ? 5.959 -6.591 10.103 1.00 90.81 167 SER A O 1
ATOM 1338 N N . LYS A 1 168 ? 5.555 -5.091 11.719 1.00 90.81 168 LYS A N 1
ATOM 1339 C CA . LYS A 1 168 ? 4.850 -6.011 12.633 1.00 90.81 168 LYS A CA 1
ATOM 1340 C C . LYS A 1 168 ? 3.515 -6.535 12.098 1.00 90.81 168 LYS A C 1
ATOM 1342 O O . LYS A 1 168 ? 3.039 -7.554 12.603 1.00 90.81 168 LYS A O 1
ATOM 1347 N N . LEU A 1 169 ? 2.905 -5.864 11.125 1.00 93.75 169 LEU A N 1
ATOM 1348 C CA . LEU A 1 169 ? 1.610 -6.216 10.529 1.00 93.75 169 LEU A CA 1
ATOM 1349 C C . LEU A 1 169 ? 1.745 -6.780 9.106 1.00 93.75 169 LEU A C 1
ATOM 1351 O O . LEU A 1 169 ? 0.809 -7.399 8.598 1.00 93.75 169 LEU A O 1
ATOM 1355 N N . GLN A 1 170 ? 2.914 -6.624 8.486 1.00 92.31 170 GLN A N 1
ATOM 1356 C CA . GLN A 1 170 ? 3.177 -7.055 7.118 1.00 92.31 170 GLN A CA 1
ATOM 1357 C C . GLN A 1 170 ? 3.205 -8.599 7.011 1.00 92.31 170 GLN A C 1
ATOM 1359 O O . GLN A 1 170 ? 3.769 -9.295 7.865 1.00 92.31 170 GLN A O 1
ATOM 1364 N N . ILE A 1 171 ? 2.541 -9.142 5.982 1.00 90.94 171 ILE A N 1
ATOM 1365 C CA . ILE A 1 171 ? 2.245 -10.580 5.814 1.00 90.94 171 ILE A CA 1
ATOM 1366 C C . ILE A 1 171 ? 3.462 -11.425 5.406 1.00 90.94 171 ILE A C 1
ATOM 1368 O O . ILE A 1 171 ? 3.617 -12.561 5.853 1.00 90.94 171 ILE A O 1
ATOM 1372 N N . ARG A 1 172 ? 4.333 -10.884 4.560 1.00 84.44 172 ARG A N 1
ATOM 1373 C CA . ARG A 1 172 ? 5.530 -11.521 3.998 1.00 84.44 172 ARG A CA 1
ATOM 1374 C C . ARG A 1 172 ? 6.851 -11.032 4.628 1.00 84.44 172 ARG A C 1
ATOM 1376 O O . ARG A 1 172 ? 7.904 -11.355 4.089 1.00 84.44 172 ARG A O 1
ATOM 1383 N N . SER A 1 173 ? 6.826 -10.336 5.772 1.00 69.62 173 SER A N 1
ATOM 1384 C CA . SER A 1 173 ? 7.965 -9.586 6.344 1.00 69.62 173 SER A CA 1
ATOM 1385 C C . SER A 1 173 ? 9.203 -10.440 6.612 1.00 69.62 173 SER A C 1
ATOM 1387 O O . SER A 1 173 ? 10.323 -9.953 6.547 1.00 69.62 173 SER A O 1
ATOM 1389 N N . ASN A 1 174 ? 8.996 -11.728 6.894 1.00 65.50 174 ASN A N 1
ATOM 1390 C CA . ASN A 1 174 ? 10.062 -12.660 7.258 1.00 65.50 174 ASN A CA 1
ATOM 1391 C C . ASN A 1 174 ? 10.518 -13.528 6.070 1.00 65.50 174 ASN A C 1
ATOM 1393 O O . ASN A 1 174 ? 11.378 -14.399 6.229 1.00 65.50 174 ASN A O 1
ATOM 1397 N N . ARG A 1 175 ? 9.945 -13.341 4.871 1.00 61.56 175 ARG A N 1
ATOM 1398 C CA . ARG A 1 175 ? 10.398 -14.063 3.676 1.00 61.56 175 ARG A CA 1
ATOM 1399 C C . ARG A 1 175 ? 11.781 -13.553 3.286 1.00 61.56 175 ARG A C 1
ATOM 1401 O O . ARG A 1 175 ? 11.924 -12.396 2.925 1.00 61.56 175 ARG A O 1
ATOM 1408 N N . GLY A 1 176 ? 12.771 -14.443 3.313 1.00 58.97 176 GLY A N 1
ATOM 1409 C CA . GLY A 1 176 ? 14.148 -14.116 2.935 1.00 58.97 176 GLY A CA 1
ATOM 1410 C C . GLY A 1 176 ? 15.058 -13.729 4.099 1.00 58.97 176 GLY A C 1
ATOM 1411 O O . GLY A 1 176 ? 16.250 -13.565 3.865 1.00 58.97 176 GLY A O 1
ATOM 1412 N N . LEU A 1 177 ? 14.557 -13.696 5.345 1.00 62.44 177 LEU A N 1
ATOM 1413 C CA . LEU A 1 177 ? 15.386 -13.444 6.534 1.00 62.44 177 LEU A CA 1
ATOM 1414 C C . LEU A 1 177 ? 16.568 -14.431 6.615 1.00 62.44 177 LEU A C 1
ATOM 1416 O O . LEU A 1 177 ? 17.705 -14.028 6.818 1.00 62.44 177 LEU A O 1
ATOM 1420 N N . HIS A 1 178 ? 16.315 -15.712 6.326 1.00 63.38 178 HIS A N 1
ATOM 1421 C CA . HIS A 1 178 ? 17.341 -16.764 6.240 1.00 63.38 178 HIS A CA 1
ATOM 1422 C C . HIS A 1 178 ? 18.334 -16.588 5.073 1.00 63.38 178 HIS A C 1
ATOM 1424 O O . HIS A 1 178 ? 19.353 -17.264 5.033 1.00 63.38 178 HIS A O 1
ATOM 1430 N N . LYS A 1 179 ? 18.033 -15.704 4.114 1.00 57.72 179 LYS A N 1
ATOM 1431 C CA . LYS A 1 179 ? 18.891 -15.333 2.976 1.00 57.72 179 LYS A CA 1
ATOM 1432 C C . LYS A 1 179 ? 19.490 -13.928 3.134 1.00 57.72 179 LYS A C 1
ATOM 1434 O O . LYS A 1 179 ? 20.015 -13.394 2.165 1.00 57.72 179 LYS A O 1
ATOM 1439 N N . GLY A 1 180 ? 19.352 -13.303 4.310 1.00 57.47 180 GLY A N 1
ATOM 1440 C CA . GLY A 1 180 ? 19.824 -11.939 4.572 1.00 57.47 180 GLY A CA 1
ATOM 1441 C C . GLY A 1 180 ? 19.026 -10.830 3.873 1.00 57.47 180 GLY A C 1
ATOM 1442 O O . GLY A 1 180 ? 19.441 -9.677 3.902 1.00 57.47 180 GLY A O 1
ATOM 1443 N N . TYR A 1 181 ? 17.882 -11.148 3.255 1.00 60.00 181 TYR A N 1
ATOM 1444 C CA . TYR A 1 181 ? 17.038 -10.180 2.555 1.00 60.00 181 TYR A CA 1
ATOM 1445 C C . TYR A 1 181 ? 15.718 -9.996 3.304 1.00 60.00 181 TYR A C 1
ATOM 1447 O O . TYR A 1 181 ? 14.853 -10.873 3.278 1.00 60.00 181 TYR A O 1
ATOM 1455 N N . TYR A 1 182 ? 15.557 -8.852 3.968 1.00 68.00 182 TYR A N 1
ATOM 1456 C CA . TYR A 1 182 ? 14.291 -8.437 4.566 1.00 68.00 182 TYR A CA 1
ATOM 1457 C C . TYR A 1 182 ? 14.009 -6.973 4.221 1.00 68.00 182 TYR A C 1
ATOM 1459 O O . TYR A 1 182 ? 14.919 -6.150 4.149 1.00 68.00 182 TYR A O 1
ATOM 1467 N N . ALA A 1 183 ? 12.739 -6.656 3.978 1.00 75.94 183 ALA A N 1
ATOM 1468 C CA . ALA A 1 183 ? 12.304 -5.283 3.765 1.00 75.94 183 ALA A CA 1
ATOM 1469 C C . ALA A 1 183 ? 11.954 -4.660 5.119 1.00 75.94 183 ALA A C 1
ATOM 1471 O O . ALA A 1 183 ? 11.021 -5.111 5.788 1.00 75.94 183 ALA A O 1
ATOM 1472 N N . ASP A 1 184 ? 12.700 -3.630 5.514 1.00 86.44 184 ASP A N 1
ATOM 1473 C CA . ASP A 1 184 ? 12.360 -2.808 6.670 1.00 86.44 184 ASP A CA 1
ATOM 1474 C C . ASP A 1 184 ? 11.304 -1.773 6.263 1.00 86.44 184 ASP A C 1
ATOM 1476 O O . ASP A 1 184 ? 11.602 -0.696 5.734 1.00 86.44 184 ASP A O 1
ATOM 1480 N N . TYR A 1 185 ? 10.040 -2.155 6.438 1.00 90.06 185 TYR A N 1
ATOM 1481 C CA . TYR A 1 185 ? 8.905 -1.308 6.098 1.00 90.06 185 TYR A CA 1
ATOM 1482 C C . TYR A 1 185 ? 8.841 -0.083 7.005 1.00 90.06 185 TYR A C 1
ATOM 1484 O O . TYR A 1 185 ? 8.659 1.020 6.505 1.00 90.06 185 TYR A O 1
ATOM 1492 N N . ASP A 1 186 ? 9.073 -0.258 8.305 1.00 92.69 186 ASP A N 1
ATOM 1493 C CA . ASP A 1 186 ? 9.091 0.831 9.285 1.00 92.69 186 ASP A CA 1
ATOM 1494 C C . ASP A 1 186 ? 10.099 1.918 8.875 1.00 92.69 186 ASP A C 1
ATOM 1496 O O . ASP A 1 186 ? 9.733 3.093 8.791 1.00 92.69 186 ASP A O 1
ATOM 1500 N N . LYS A 1 187 ? 11.326 1.526 8.498 1.00 91.50 187 LYS A N 1
ATOM 1501 C CA . LYS A 1 187 ? 12.328 2.458 7.957 1.00 91.50 187 LYS A CA 1
ATOM 1502 C C . LYS A 1 187 ? 11.878 3.105 6.645 1.00 91.50 187 LYS A C 1
ATOM 1504 O O . LYS A 1 187 ? 12.019 4.314 6.482 1.00 91.50 187 LYS A O 1
ATOM 1509 N N . THR A 1 188 ? 11.310 2.324 5.724 1.00 91.62 188 THR A N 1
ATOM 1510 C CA . THR A 1 188 ? 10.799 2.834 4.436 1.00 91.62 188 THR A CA 1
ATOM 1511 C C . THR A 1 188 ? 9.756 3.936 4.644 1.00 91.62 188 THR A C 1
ATOM 1513 O O . THR A 1 188 ? 9.768 4.947 3.945 1.00 91.62 188 THR A O 1
ATOM 1516 N N . TRP A 1 189 ? 8.861 3.768 5.619 1.00 94.88 189 TRP A N 1
ATOM 1517 C CA . TRP A 1 189 ? 7.837 4.764 5.925 1.00 94.88 189 TRP A CA 1
ATOM 1518 C C . TRP A 1 189 ? 8.400 5.984 6.636 1.00 94.88 189 TRP A C 1
ATOM 1520 O O . TRP A 1 189 ? 7.989 7.093 6.318 1.00 94.88 189 TRP A O 1
ATOM 1530 N N . GLN A 1 190 ? 9.360 5.806 7.543 1.00 93.19 190 GLN A N 1
ATOM 1531 C CA . GLN A 1 190 ? 10.055 6.919 8.196 1.00 93.19 190 GLN A CA 1
ATOM 1532 C C . GLN A 1 190 ? 10.830 7.783 7.193 1.00 93.19 190 GLN A C 1
ATOM 1534 O O . GLN A 1 190 ? 10.750 9.007 7.263 1.00 93.19 190 GLN A O 1
ATOM 1539 N N . GLU A 1 191 ? 11.511 7.169 6.216 1.00 91.81 191 GLU A N 1
ATOM 1540 C CA . GLU A 1 191 ? 12.158 7.884 5.101 1.00 91.81 191 GLU A CA 1
ATOM 1541 C C . GLU A 1 191 ? 11.143 8.683 4.262 1.00 91.81 191 GLU A C 1
ATOM 1543 O O . GLU A 1 191 ? 11.483 9.717 3.693 1.00 91.81 191 GLU A O 1
ATOM 1548 N N . ALA A 1 192 ? 9.883 8.241 4.228 1.00 91.12 192 ALA A N 1
ATOM 1549 C CA . ALA A 1 192 ? 8.763 8.949 3.610 1.00 91.12 192 ALA A CA 1
ATOM 1550 C C . ALA A 1 192 ? 8.005 9.883 4.579 1.00 91.12 192 ALA A C 1
ATOM 1552 O O . ALA A 1 192 ? 6.859 10.252 4.305 1.00 91.12 192 ALA A O 1
ATOM 1553 N N . TYR A 1 193 ? 8.633 10.277 5.695 1.00 91.69 193 TYR A N 1
ATOM 1554 C CA . TYR A 1 193 ? 8.071 11.157 6.731 1.00 91.69 193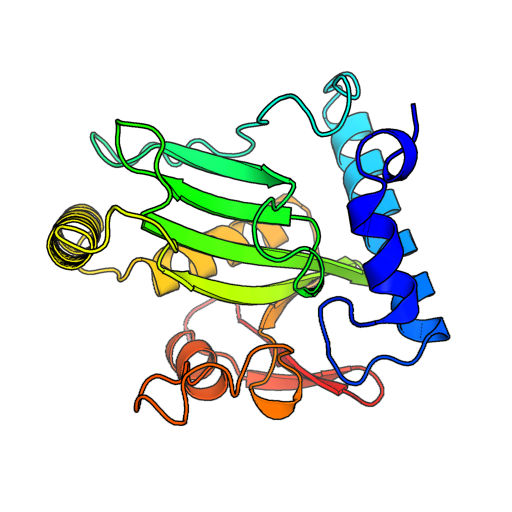 TYR A CA 1
ATOM 1555 C C . TYR A 1 193 ? 6.798 10.606 7.389 1.00 91.69 193 TYR A C 1
ATOM 1557 O O . TYR A 1 193 ? 5.901 11.352 7.786 1.00 91.69 193 TYR A O 1
ATOM 1565 N N . GLY A 1 194 ? 6.704 9.281 7.469 1.00 95.00 194 GLY A N 1
ATOM 1566 C CA . GLY A 1 194 ? 5.606 8.586 8.111 1.00 95.00 194 GLY A CA 1
ATOM 1567 C C . GLY A 1 194 ? 5.649 8.722 9.628 1.00 95.00 194 GLY A C 1
ATOM 1568 O O . GLY A 1 194 ? 6.669 8.433 10.255 1.00 95.00 194 GLY A O 1
ATOM 1569 N N . GLU A 1 195 ? 4.513 9.071 10.224 1.00 95.94 195 GLU A N 1
ATOM 1570 C CA . GLU A 1 195 ? 4.331 9.114 11.677 1.00 95.94 195 GLU A CA 1
ATOM 1571 C C . GLU A 1 195 ? 3.461 7.940 12.129 1.00 95.94 195 GLU A C 1
ATOM 1573 O O . GLU A 1 195 ? 2.451 7.620 11.503 1.00 95.94 195 GLU A O 1
ATOM 1578 N N . LEU A 1 196 ? 3.849 7.261 13.209 1.00 96.56 196 LEU A N 1
ATOM 1579 C CA . LEU A 1 196 ? 3.094 6.109 13.691 1.00 96.56 196 LEU A CA 1
ATOM 1580 C C . LEU A 1 196 ? 1.765 6.567 14.312 1.00 96.56 196 LEU A C 1
ATOM 1582 O O . LEU A 1 196 ? 1.750 7.331 15.273 1.00 96.56 196 LEU A O 1
ATOM 1586 N N . VAL A 1 197 ? 0.656 6.040 13.800 1.00 96.25 197 VAL A N 1
ATOM 1587 C CA . VAL A 1 197 ? -0.705 6.274 14.294 1.00 96.25 197 VAL A CA 1
ATOM 1588 C C . VAL A 1 197 ? -1.418 4.948 14.512 1.00 96.25 197 VAL A C 1
ATOM 1590 O O . VAL A 1 197 ? -1.184 3.981 13.787 1.00 96.25 197 VAL A O 1
ATOM 1593 N N . CYS A 1 198 ? -2.317 4.882 15.491 1.00 95.50 198 CYS A N 1
ATOM 1594 C CA . CYS A 1 198 ? -3.100 3.678 15.751 1.00 95.50 198 CYS A CA 1
ATOM 1595 C C . CYS A 1 198 ? -4.568 3.902 15.381 1.00 95.50 198 CYS A C 1
ATOM 1597 O O . CYS A 1 198 ? -5.203 4.853 15.829 1.00 95.50 198 CYS A O 1
ATOM 1599 N N . ILE A 1 199 ? -5.097 3.010 14.543 1.00 91.75 199 ILE A N 1
ATOM 1600 C CA . ILE A 1 199 ? -6.492 2.999 14.100 1.00 91.75 199 ILE A CA 1
ATOM 1601 C C . ILE A 1 199 ? -7.120 1.716 14.638 1.00 91.75 199 ILE A C 1
ATOM 1603 O O . ILE A 1 199 ? -6.767 0.601 14.234 1.00 91.75 199 ILE A O 1
ATOM 1607 N N . GLY A 1 200 ? -8.030 1.876 15.598 1.00 89.81 200 GLY A N 1
ATOM 1608 C CA . GLY A 1 200 ? -8.509 0.765 16.411 1.00 89.81 200 GLY A CA 1
ATOM 1609 C C . GLY A 1 200 ? -7.344 0.116 17.163 1.00 89.81 200 GLY A C 1
ATOM 1610 O O . GLY A 1 200 ? -6.621 0.780 17.896 1.00 89.81 200 GLY A O 1
ATOM 1611 N N . ARG A 1 201 ? -7.141 -1.189 16.959 1.00 92.69 201 ARG A N 1
ATOM 1612 C CA . ARG A 1 201 ? -6.102 -1.983 17.643 1.00 92.69 201 ARG A CA 1
ATOM 1613 C C . ARG A 1 201 ? -4.800 -2.163 16.853 1.00 92.69 201 ARG A C 1
ATOM 1615 O O . ARG A 1 201 ? -3.935 -2.929 17.274 1.00 92.69 201 ARG A O 1
ATOM 1622 N N . HIS A 1 202 ? -4.676 -1.529 15.686 1.00 95.00 202 HIS A N 1
ATOM 1623 C CA . HIS A 1 202 ? -3.534 -1.700 14.782 1.00 95.00 202 HIS A CA 1
ATOM 1624 C C . HIS A 1 202 ? -2.836 -0.367 14.552 1.00 95.00 202 HIS A C 1
ATOM 1626 O O . HIS A 1 202 ? -3.507 0.651 14.409 1.00 95.00 202 HIS A O 1
ATOM 1632 N N . CYS A 1 203 ? -1.506 -0.381 14.473 1.00 96.19 203 CYS A N 1
ATOM 1633 C CA . CYS A 1 203 ? -0.717 0.824 14.234 1.00 96.19 203 CYS A CA 1
ATOM 1634 C C . CYS A 1 203 ? -0.049 0.802 12.854 1.00 96.19 203 CYS A C 1
ATOM 1636 O O . CYS A 1 203 ? 0.568 -0.193 12.451 1.00 96.19 203 CYS A O 1
ATOM 1638 N N . TYR A 1 204 ? -0.190 1.920 12.154 1.00 96.94 204 TYR A N 1
ATOM 1639 C CA . TYR A 1 204 ? 0.218 2.178 10.778 1.00 96.94 204 TYR A CA 1
ATOM 1640 C C . TYR A 1 204 ? 1.041 3.466 10.729 1.00 96.94 204 TYR A C 1
ATOM 1642 O O . TYR A 1 204 ? 1.005 4.257 11.665 1.00 96.94 204 TYR A O 1
ATOM 1650 N N . TYR A 1 205 ? 1.748 3.705 9.633 1.00 97.56 205 TYR A N 1
ATOM 1651 C CA . TYR A 1 205 ? 2.432 4.974 9.403 1.00 97.56 205 TYR A CA 1
ATOM 1652 C C . TYR A 1 205 ? 1.538 5.909 8.598 1.00 97.56 205 TYR A C 1
ATOM 1654 O O . TYR A 1 205 ? 1.238 5.616 7.446 1.00 97.56 205 TYR A O 1
ATOM 1662 N N . GLN A 1 206 ? 1.114 7.029 9.169 1.00 96.94 206 GLN A N 1
ATOM 1663 C CA . GLN A 1 206 ? 0.447 8.092 8.429 1.00 96.94 206 GLN A CA 1
ATOM 1664 C C . GLN A 1 206 ? 1.469 8.835 7.573 1.00 96.94 206 GLN A C 1
ATOM 1666 O O . GLN A 1 206 ? 2.407 9.430 8.096 1.00 96.94 206 GLN A O 1
ATOM 1671 N N . LEU A 1 207 ? 1.288 8.791 6.252 1.00 95.31 207 LEU A N 1
ATOM 1672 C CA . LEU A 1 207 ? 2.186 9.421 5.288 1.00 95.31 207 LEU A CA 1
ATOM 1673 C C . LEU A 1 207 ? 1.642 10.806 4.924 1.00 95.31 207 LEU A C 1
ATOM 1675 O O . LEU A 1 207 ? 0.687 10.937 4.151 1.00 95.31 207 LEU A O 1
ATOM 1679 N N . HIS A 1 208 ? 2.243 11.848 5.499 1.00 86.62 208 HIS A N 1
ATOM 1680 C CA . HIS A 1 208 ? 1.782 13.226 5.333 1.00 86.62 208 HIS A CA 1
ATOM 1681 C C . HIS A 1 208 ? 2.010 13.751 3.918 1.00 86.62 208 HIS A C 1
ATOM 1683 O O . HIS A 1 208 ? 3.062 13.573 3.310 1.00 86.62 208 HIS A O 1
ATOM 1689 N N . HIS A 1 209 ? 1.020 14.467 3.386 1.00 71.19 209 HIS A N 1
ATOM 1690 C CA . HIS A 1 209 ? 1.065 14.994 2.020 1.00 71.19 209 HIS A CA 1
ATOM 1691 C C . HIS A 1 209 ? 1.807 16.332 1.863 1.00 71.19 209 HIS A C 1
ATOM 1693 O O . HIS A 1 209 ? 1.797 16.899 0.768 1.00 71.19 209 HIS A O 1
ATOM 1699 N N . LYS A 1 210 ? 2.364 16.875 2.948 1.00 64.69 210 LYS A N 1
ATOM 1700 C CA . LYS A 1 210 ? 3.223 18.061 2.959 1.00 64.69 210 LYS A CA 1
ATOM 1701 C C . LYS A 1 210 ? 4.524 17.660 3.648 1.00 64.69 210 LYS A C 1
ATOM 1703 O O . LYS A 1 210 ? 4.467 17.124 4.751 1.00 64.69 210 LYS A O 1
ATOM 1708 N N . HIS A 1 211 ? 5.658 17.909 3.004 1.00 53.72 211 HIS A N 1
ATOM 1709 C CA . HIS A 1 211 ? 6.938 17.913 3.705 1.00 53.72 211 HIS A CA 1
ATOM 1710 C C . HIS A 1 211 ? 6.930 19.147 4.618 1.00 53.72 211 HIS A C 1
ATOM 1712 O O . HIS A 1 211 ? 6.552 20.227 4.158 1.00 53.72 211 HIS A O 1
ATOM 1718 N N . LYS A 1 212 ? 7.204 18.957 5.913 1.00 44.12 212 LYS A N 1
ATOM 1719 C CA . LYS A 1 212 ? 7.479 20.078 6.819 1.00 44.12 212 LYS A CA 1
ATOM 1720 C C . LYS A 1 212 ? 8.817 20.704 6.453 1.00 44.12 212 LYS A C 1
ATOM 1722 O O . LYS A 1 212 ? 9.715 19.928 6.057 1.00 44.12 212 LYS A O 1
#